Protein AF-X6LPJ8-F1 (afdb_monomer_lite)

Radius of gyration: 21.91 Å; chains: 1; bounding box: 55×50×60 Å

InterPro domains:
  IPR031248 E3 ubiquitin-protein ligase RNF213 [PTHR22605] (1-281)

Structure (mmCIF, N/CA/C/O backbone):
data_AF-X6LPJ8-F1
#
_entry.id   AF-X6LPJ8-F1
#
loop_
_atom_site.group_PDB
_atom_site.id
_atom_site.type_symbol
_atom_site.label_atom_id
_atom_site.label_alt_id
_atom_site.label_comp_id
_atom_site.label_asym_id
_atom_site.label_entity_id
_atom_site.label_seq_id
_atom_site.pdbx_PDB_ins_code
_atom_site.Cartn_x
_atom_site.Cartn_y
_atom_site.Cartn_z
_atom_site.occupancy
_atom_site.B_iso_or_equiv
_atom_site.auth_seq_id
_atom_site.auth_comp_id
_atom_site.auth_asym_id
_atom_site.auth_atom_id
_atom_site.pdbx_PDB_model_num
ATOM 1 N N . HIS A 1 1 ? 15.808 16.342 -26.958 1.00 47.03 1 HIS A N 1
ATOM 2 C CA . HIS A 1 1 ? 14.573 16.885 -27.572 1.00 47.03 1 HIS A CA 1
ATOM 3 C C . HIS A 1 1 ? 13.530 17.084 -26.481 1.00 47.03 1 HIS A C 1
ATOM 5 O O . HIS A 1 1 ? 13.409 16.184 -25.671 1.00 47.03 1 HIS A O 1
ATOM 11 N N . SER A 1 2 ? 12.824 18.225 -26.412 1.00 59.66 2 SER A N 1
ATOM 12 C CA . SER A 1 2 ? 11.716 18.426 -25.454 1.00 59.66 2 SER A CA 1
ATOM 13 C C . SER A 1 2 ? 10.424 17.872 -26.069 1.00 59.66 2 SER A C 1
ATOM 15 O O . SER A 1 2 ? 9.850 18.542 -26.934 1.00 59.66 2 SER A O 1
ATOM 17 N N . PRO A 1 3 ? 9.964 16.667 -25.678 1.00 67.19 3 PRO A N 1
ATOM 18 C CA . PRO A 1 3 ? 8.799 16.025 -26.295 1.00 67.19 3 PRO A CA 1
ATOM 19 C C . PRO A 1 3 ? 7.533 16.880 -26.123 1.00 67.19 3 PRO A C 1
ATOM 21 O O . PRO A 1 3 ? 6.662 16.926 -26.988 1.00 67.19 3 PRO A O 1
ATOM 24 N N . LEU A 1 4 ? 7.487 17.665 -25.043 1.00 69.75 4 LEU A N 1
ATOM 25 C CA . LEU A 1 4 ? 6.387 18.564 -24.700 1.00 69.75 4 LEU A CA 1
ATOM 26 C C . LEU A 1 4 ? 6.252 19.777 -25.636 1.00 69.75 4 LEU A C 1
ATOM 28 O O . LEU A 1 4 ? 5.195 20.404 -25.659 1.00 69.75 4 LEU A O 1
ATOM 32 N N . LYS A 1 5 ? 7.284 20.127 -26.418 1.00 72.69 5 LYS A N 1
ATOM 33 C CA . LYS A 1 5 ? 7.181 21.205 -27.418 1.00 72.69 5 LYS A CA 1
ATOM 34 C C . LYS A 1 5 ? 6.351 20.772 -28.631 1.00 72.69 5 LYS A C 1
ATOM 36 O O . LYS A 1 5 ? 5.642 21.592 -29.199 1.00 72.69 5 LYS A O 1
ATOM 41 N N . ILE A 1 6 ? 6.406 19.489 -28.988 1.00 76.06 6 ILE A N 1
ATOM 42 C CA . ILE A 1 6 ? 5.604 18.908 -30.077 1.00 76.06 6 ILE A CA 1
ATOM 43 C C . ILE A 1 6 ? 4.137 18.819 -29.645 1.00 76.06 6 ILE A C 1
ATOM 45 O O . ILE A 1 6 ? 3.244 19.177 -30.408 1.00 76.06 6 ILE A O 1
ATOM 49 N N . LEU A 1 7 ? 3.896 18.446 -28.383 1.00 77.69 7 LEU A N 1
ATOM 50 C CA . LEU A 1 7 ? 2.551 18.402 -27.806 1.00 77.69 7 LEU A CA 1
ATOM 51 C C . LEU A 1 7 ? 1.818 19.750 -27.932 1.00 77.69 7 LEU A C 1
ATOM 53 O O . LEU A 1 7 ? 0.623 19.771 -28.195 1.00 77.69 7 LEU A O 1
ATOM 57 N N . HIS A 1 8 ? 2.534 20.874 -27.818 1.00 77.62 8 HIS A N 1
ATOM 58 C CA . HIS A 1 8 ? 1.947 22.208 -27.969 1.00 77.62 8 HIS A CA 1
ATOM 59 C C . HIS A 1 8 ? 1.269 22.415 -29.333 1.00 77.62 8 HIS A C 1
ATOM 61 O O . HIS A 1 8 ? 0.165 22.950 -29.377 1.00 77.62 8 HIS A O 1
ATOM 67 N N . GLN A 1 9 ? 1.909 21.984 -30.426 1.00 79.06 9 GLN A N 1
ATOM 68 C CA . GLN A 1 9 ? 1.343 22.086 -31.778 1.00 79.06 9 GLN A CA 1
ATOM 69 C C . GLN A 1 9 ? 0.159 21.129 -31.967 1.00 79.06 9 GLN A C 1
ATOM 71 O O . GLN A 1 9 ? -0.831 21.489 -32.590 1.00 79.06 9 GLN A O 1
ATOM 76 N N . LEU A 1 10 ? 0.229 19.929 -31.385 1.00 82.19 10 LEU A N 1
ATOM 77 C CA . LEU A 1 10 ? -0.831 18.921 -31.506 1.00 82.19 10 LEU A CA 1
ATOM 78 C C . LEU A 1 10 ? -2.112 19.281 -30.735 1.00 82.19 10 LEU A C 1
ATOM 80 O O . LEU A 1 10 ? -3.191 18.850 -31.126 1.00 82.19 10 LEU A O 1
ATOM 84 N N . LEU A 1 11 ? -2.002 20.062 -29.656 1.00 84.44 11 LEU A N 1
ATOM 85 C CA . LEU A 1 11 ? -3.149 20.532 -28.866 1.00 84.44 11 LEU A CA 1
ATOM 86 C C . LEU A 1 11 ? -3.840 21.773 -29.461 1.00 84.44 11 LEU A C 1
ATOM 88 O O . LEU A 1 11 ? -4.883 22.180 -28.964 1.00 84.44 11 LEU A O 1
ATOM 92 N N . GLU A 1 12 ? -3.245 22.401 -30.476 1.00 83.19 12 GLU A N 1
ATOM 93 C CA . GLU A 1 12 ? -3.763 23.615 -31.125 1.00 83.19 12 GLU A CA 1
ATOM 94 C C . GLU A 1 12 ? -4.927 23.293 -32.082 1.00 83.19 12 GLU A C 1
ATOM 96 O O . GLU A 1 12 ? -5.913 24.022 -32.121 1.00 83.19 12 GLU A O 1
ATOM 101 N N . ASP A 1 13 ? -4.821 22.163 -32.788 1.00 84.38 13 ASP A N 1
ATOM 102 C CA . ASP A 1 13 ? -5.852 21.583 -33.658 1.00 84.38 13 ASP A CA 1
ATOM 103 C C . ASP A 1 13 ? -5.916 20.057 -33.424 1.00 84.38 13 ASP A C 1
ATOM 105 O O . ASP A 1 13 ? -5.280 19.272 -34.144 1.00 84.38 13 ASP A O 1
ATOM 109 N N . PRO A 1 14 ? -6.589 19.603 -32.347 1.00 83.94 14 PRO A N 1
ATOM 110 C CA . PRO A 1 14 ? -6.565 18.203 -31.948 1.00 83.94 14 PRO A CA 1
ATOM 111 C C . PRO A 1 14 ? -7.369 17.336 -32.923 1.00 83.94 14 PRO A C 1
ATOM 113 O O . PRO A 1 14 ? -8.597 17.345 -32.943 1.00 83.94 14 PRO A O 1
ATOM 116 N N . LYS A 1 15 ? -6.662 16.503 -33.691 1.00 88.88 15 LYS A N 1
ATOM 117 C CA . LYS A 1 15 ? -7.268 15.524 -34.618 1.00 88.88 15 LYS A CA 1
ATOM 118 C C . LYS A 1 15 ? -7.804 14.265 -33.932 1.00 88.88 15 LYS A C 1
ATOM 120 O O . LYS A 1 15 ? -8.507 13.475 -34.555 1.00 88.88 15 LYS A O 1
ATOM 125 N N . ILE A 1 16 ? -7.430 14.054 -32.674 1.00 89.12 16 ILE A N 1
ATOM 126 C CA . ILE A 1 16 ? -7.850 12.932 -31.835 1.00 89.12 16 ILE A CA 1
ATOM 127 C C . ILE A 1 16 ? -8.186 13.449 -30.439 1.00 89.12 16 ILE A C 1
ATOM 129 O O . ILE A 1 16 ? -7.633 14.455 -29.991 1.00 89.12 16 ILE A O 1
ATOM 133 N N . SER A 1 17 ? -9.058 12.739 -29.726 1.00 89.06 17 SER A N 1
ATOM 134 C CA . SER A 1 17 ? -9.280 13.005 -28.306 1.00 89.06 17 SER A CA 1
ATOM 135 C C . SER A 1 17 ? -7.998 12.738 -27.516 1.00 89.06 17 SER A C 1
ATOM 137 O O . SER A 1 17 ? -7.360 11.699 -27.685 1.00 89.06 17 SER A O 1
ATOM 139 N N . PHE A 1 18 ? -7.630 13.672 -26.641 1.00 86.69 18 PHE A N 1
ATOM 140 C CA . PHE A 1 18 ? -6.417 13.599 -25.833 1.00 86.69 18 PHE A CA 1
ATOM 141 C C . PHE A 1 18 ? -6.758 13.666 -24.344 1.00 86.69 18 PHE A C 1
ATOM 143 O O . PHE A 1 18 ? -7.476 14.563 -23.904 1.00 86.69 18 PHE A O 1
ATOM 150 N N . VAL A 1 19 ? -6.200 12.736 -23.566 1.00 89.50 19 VAL A N 1
ATOM 151 C CA . VAL A 1 19 ? -6.238 12.753 -22.100 1.00 89.50 19 VAL A CA 1
ATOM 152 C C . VAL A 1 19 ? -4.813 12.581 -21.593 1.00 89.50 19 VAL A C 1
ATOM 154 O O . VAL A 1 19 ? -4.175 11.564 -21.852 1.00 89.50 19 VAL A O 1
ATOM 157 N N . GLY A 1 20 ? -4.314 13.584 -20.872 1.00 86.69 20 GLY A N 1
ATOM 158 C CA . GLY A 1 20 ? -3.020 13.531 -20.197 1.00 86.69 20 GLY A CA 1
ATOM 159 C C . GLY A 1 20 ? -3.205 13.265 -18.708 1.00 86.69 20 GLY A C 1
ATOM 160 O O . GLY A 1 20 ? -3.939 13.992 -18.044 1.00 86.69 20 GLY A O 1
ATOM 161 N N . ILE A 1 21 ? -2.525 12.248 -18.177 1.00 88.94 21 ILE A N 1
ATOM 162 C CA . ILE A 1 21 ? -2.495 11.950 -16.740 1.00 88.94 21 ILE A CA 1
ATOM 163 C C . ILE A 1 21 ? -1.086 12.249 -16.236 1.00 88.94 21 ILE A C 1
ATOM 165 O O . ILE A 1 21 ? -0.106 11.780 -16.811 1.00 88.94 21 ILE A O 1
ATOM 169 N N . SER A 1 22 ? -0.979 13.039 -15.170 1.00 85.44 22 SER A N 1
ATOM 170 C CA . SER A 1 22 ? 0.299 13.397 -14.561 1.00 85.44 22 SER A CA 1
ATOM 171 C C . SER A 1 22 ? 0.144 13.554 -13.055 1.00 85.44 22 SER A C 1
ATOM 173 O O . SER A 1 22 ? -0.854 14.094 -12.584 1.00 85.44 22 SER A O 1
ATOM 175 N N . ASN A 1 23 ? 1.162 13.125 -12.309 1.00 82.88 23 ASN A N 1
ATOM 176 C CA . ASN A 1 23 ? 1.272 13.391 -10.872 1.00 82.88 23 ASN A CA 1
ATOM 177 C C . ASN A 1 23 ? 1.827 14.794 -10.579 1.00 82.88 23 ASN A C 1
ATOM 179 O O . ASN A 1 23 ? 1.784 15.247 -9.439 1.00 82.88 23 ASN A O 1
ATOM 183 N N . TRP A 1 24 ? 2.358 15.474 -11.598 1.00 80.38 24 TRP A N 1
ATOM 184 C CA . TRP A 1 24 ? 2.951 16.804 -11.491 1.00 80.38 24 TRP A CA 1
ATOM 185 C C . TRP A 1 24 ? 2.234 17.796 -12.407 1.00 80.38 24 TRP A C 1
ATOM 187 O O . TRP A 1 24 ? 1.829 17.419 -13.514 1.00 80.38 24 TRP A O 1
ATOM 197 N N . PRO A 1 25 ? 2.091 19.064 -11.989 1.00 74.12 25 PRO A N 1
ATOM 198 C CA . PRO A 1 25 ? 1.522 20.086 -12.850 1.00 74.12 25 PRO A CA 1
ATOM 199 C C . PRO A 1 25 ? 2.380 20.260 -14.108 1.00 74.12 25 PRO A C 1
ATOM 201 O O . PRO A 1 25 ? 3.610 20.201 -14.063 1.00 74.12 25 PRO A O 1
ATOM 204 N N . LEU A 1 26 ? 1.712 20.475 -15.238 1.00 76.31 26 LEU A N 1
ATOM 205 C CA . LEU A 1 26 ? 2.359 20.857 -16.491 1.00 76.31 26 LEU A CA 1
ATOM 206 C C . LEU A 1 26 ? 2.669 22.359 -16.476 1.00 76.31 26 LEU A C 1
ATOM 208 O O . LEU A 1 26 ? 2.133 23.114 -15.667 1.00 76.31 26 LEU A O 1
ATOM 212 N N . ASP A 1 27 ? 3.527 22.823 -17.380 1.00 77.56 27 ASP A N 1
ATOM 213 C CA . ASP A 1 27 ? 3.766 24.257 -17.527 1.00 77.56 27 ASP A CA 1
ATOM 214 C C . ASP A 1 27 ? 2.545 24.982 -18.113 1.00 77.56 27 ASP A C 1
ATOM 216 O O . ASP A 1 27 ? 1.790 24.439 -18.928 1.00 77.56 27 ASP A O 1
ATOM 220 N N . ALA A 1 28 ? 2.376 26.248 -17.718 1.00 71.69 28 ALA A N 1
ATOM 221 C CA . ALA A 1 28 ? 1.191 27.056 -18.014 1.00 71.69 28 ALA A CA 1
ATOM 222 C C . ALA A 1 28 ? 0.848 27.133 -19.512 1.00 71.69 28 ALA A C 1
ATOM 224 O O . ALA A 1 28 ? -0.325 27.137 -19.878 1.00 71.69 28 ALA A O 1
ATOM 225 N N . ALA A 1 29 ? 1.860 27.110 -20.386 1.00 71.19 29 ALA A N 1
ATOM 226 C CA . ALA A 1 29 ? 1.666 27.161 -21.832 1.00 71.19 29 ALA A CA 1
ATOM 227 C C . ALA A 1 29 ? 0.901 25.945 -22.393 1.00 71.19 29 ALA A C 1
ATOM 229 O O . ALA A 1 29 ? 0.144 26.107 -23.348 1.00 71.19 29 ALA A O 1
ATOM 230 N N . LYS A 1 30 ? 1.047 24.744 -21.806 1.00 73.44 30 LYS A N 1
ATOM 231 C CA . LYS A 1 30 ? 0.215 23.581 -22.183 1.00 73.44 30 LYS A CA 1
ATOM 232 C C . LYS A 1 30 ? -1.119 23.566 -21.445 1.00 73.44 30 LYS A C 1
ATOM 234 O O . LYS A 1 30 ? -2.113 23.146 -22.027 1.00 73.44 30 LYS A O 1
ATOM 239 N N . MET A 1 31 ? -1.158 24.047 -20.201 1.00 73.31 31 MET A N 1
ATOM 240 C CA . MET A 1 31 ? -2.382 24.048 -19.390 1.00 73.31 31 MET A CA 1
ATOM 241 C C . MET A 1 31 ? -3.495 24.923 -19.983 1.00 73.31 31 MET A C 1
ATOM 243 O O . MET A 1 31 ? -4.654 24.549 -19.887 1.00 73.31 31 MET A O 1
ATOM 247 N N . ASN A 1 32 ? -3.163 26.015 -20.682 1.00 80.31 32 ASN A N 1
ATOM 248 C CA . ASN A 1 32 ? -4.153 26.889 -21.333 1.00 80.31 32 ASN A CA 1
ATOM 249 C C . ASN A 1 32 ? -4.932 26.231 -22.491 1.00 80.31 32 ASN A C 1
ATOM 251 O O . ASN A 1 32 ? -5.863 26.834 -23.017 1.00 80.31 32 ASN A O 1
ATOM 255 N N . ARG A 1 33 ? -4.535 25.030 -22.929 1.00 81.31 33 ARG A N 1
ATOM 256 C CA . ARG A 1 33 ? -5.099 24.326 -24.097 1.00 81.31 33 ARG A CA 1
ATOM 257 C C . ARG A 1 33 ? -5.815 23.032 -23.736 1.00 81.31 33 ARG A C 1
ATOM 259 O O . ARG A 1 33 ? -6.316 22.336 -24.611 1.00 81.31 33 ARG A O 1
ATOM 266 N N . VAL A 1 34 ? -5.836 22.693 -22.453 1.00 84.62 34 VAL A N 1
ATOM 267 C CA . VAL A 1 34 ? -6.488 21.495 -21.934 1.00 84.62 34 VAL A CA 1
ATOM 268 C C . VAL A 1 34 ? -7.421 21.894 -20.805 1.00 84.62 34 VAL A C 1
ATOM 270 O O . VAL A 1 34 ? -7.156 22.839 -20.066 1.00 84.62 34 VAL A O 1
ATOM 273 N N . ILE A 1 35 ? -8.510 21.150 -20.634 1.00 87.31 35 ILE A N 1
ATOM 274 C CA . ILE A 1 35 ? -9.295 21.251 -19.406 1.00 87.31 35 ILE A CA 1
ATOM 275 C C . ILE A 1 35 ? -8.497 20.539 -18.321 1.00 87.31 35 ILE A C 1
ATOM 277 O O . ILE A 1 35 ? -8.286 19.328 -18.378 1.00 87.31 35 ILE A O 1
ATOM 281 N N . MET A 1 36 ? -8.025 21.307 -17.346 1.00 86.75 36 MET A N 1
ATOM 282 C CA . MET A 1 36 ? -7.273 20.767 -16.228 1.00 86.75 36 MET A CA 1
ATOM 283 C C . MET A 1 36 ? -8.229 20.400 -15.091 1.00 86.75 36 MET A C 1
ATOM 285 O O . MET A 1 36 ? -8.950 21.246 -14.568 1.00 86.75 36 MET A O 1
ATOM 289 N N . HIS A 1 37 ? -8.193 19.134 -14.686 1.00 88.38 37 HIS A N 1
ATOM 290 C CA . HIS A 1 37 ? -8.832 18.662 -13.465 1.00 88.38 37 HIS A CA 1
ATOM 291 C C . HIS A 1 37 ? -7.747 18.272 -12.459 1.00 88.38 37 HIS A C 1
ATOM 293 O O . HIS A 1 37 ? -6.934 17.391 -12.739 1.00 88.38 37 HIS A O 1
ATOM 299 N N . GLN A 1 38 ? -7.712 18.943 -11.307 1.00 86.94 38 GLN A N 1
ATOM 300 C CA . GLN A 1 38 ? -6.790 18.610 -10.220 1.00 86.94 38 GLN A CA 1
ATOM 301 C C . GLN A 1 38 ? -7.499 17.762 -9.178 1.00 86.94 38 GLN A C 1
ATOM 303 O O . GLN A 1 38 ? -8.602 18.094 -8.750 1.00 86.94 38 GLN A O 1
ATOM 308 N N . ILE A 1 39 ? -6.825 16.700 -8.746 1.00 86.69 39 ILE A N 1
ATOM 309 C CA . ILE A 1 39 ? -7.287 15.837 -7.663 1.00 86.69 39 ILE A CA 1
ATOM 310 C C . ILE A 1 39 ? -6.411 16.151 -6.443 1.00 86.69 39 ILE A C 1
ATOM 312 O O . ILE A 1 39 ? -5.248 15.736 -6.422 1.00 86.69 39 ILE A O 1
ATOM 316 N N . PRO A 1 40 ? -6.908 16.929 -5.464 1.00 87.12 40 PRO A N 1
ATOM 317 C CA . PRO A 1 40 ? -6.155 17.220 -4.251 1.00 87.12 40 PRO A CA 1
ATOM 318 C C . PRO A 1 40 ? -6.030 15.970 -3.360 1.00 87.12 40 PRO A C 1
ATOM 320 O O . PRO A 1 40 ? -6.747 14.984 -3.557 1.00 87.12 40 PRO A O 1
ATOM 323 N N . PRO A 1 41 ? -5.133 15.992 -2.356 1.00 87.12 41 PRO A N 1
ATOM 324 C CA . PRO A 1 41 ? -5.127 14.982 -1.306 1.00 87.12 41 PRO A CA 1
ATOM 325 C C . PRO A 1 41 ? -6.496 14.904 -0.621 1.00 87.12 41 PRO A C 1
ATOM 327 O O . PRO A 1 41 ? -7.084 15.937 -0.302 1.00 87.12 41 PRO A O 1
ATOM 330 N N . MET A 1 42 ? -6.981 13.683 -0.386 1.00 92.56 42 MET A N 1
ATOM 331 C CA . MET A 1 42 ? -8.269 13.466 0.272 1.00 92.56 42 MET A CA 1
ATOM 332 C C . MET A 1 42 ? -8.248 14.001 1.704 1.00 92.56 42 MET A C 1
ATOM 334 O O . MET A 1 42 ? -7.324 13.727 2.473 1.00 92.56 42 MET A O 1
ATOM 338 N N . THR A 1 43 ? -9.307 14.708 2.072 1.00 94.81 43 THR A N 1
ATOM 339 C CA . THR A 1 43 ? -9.604 15.063 3.460 1.00 94.81 43 THR A CA 1
ATOM 340 C C . THR A 1 43 ? -9.974 13.822 4.277 1.00 94.81 43 THR A C 1
ATOM 342 O O . THR A 1 43 ? -10.332 12.774 3.734 1.00 94.81 43 THR A O 1
ATOM 345 N N . THR A 1 44 ? -9.942 13.934 5.608 1.00 95.62 44 THR A N 1
ATOM 346 C CA . THR A 1 44 ? -10.365 12.855 6.517 1.00 95.62 44 THR A CA 1
ATOM 347 C C . THR A 1 44 ? -11.800 12.396 6.222 1.00 95.62 44 THR A C 1
ATOM 349 O O . THR A 1 44 ? -12.076 11.201 6.240 1.00 95.62 44 THR A O 1
ATOM 352 N N . GLU A 1 45 ? -12.702 13.325 5.885 1.00 96.69 45 GLU A N 1
ATOM 353 C CA . GLU A 1 45 ? -14.092 13.021 5.520 1.00 96.69 45 GLU A CA 1
ATOM 354 C C . GLU A 1 45 ? -14.184 12.226 4.208 1.00 96.69 45 GLU A C 1
ATOM 356 O O . GLU A 1 45 ? -14.892 11.219 4.136 1.00 96.69 45 GLU A O 1
ATOM 361 N N . GLU A 1 46 ? -13.433 12.623 3.178 1.00 96.69 46 GLU A N 1
ATOM 362 C CA . GLU A 1 46 ? -13.390 11.913 1.894 1.00 96.69 46 GLU A CA 1
ATOM 363 C C . GLU A 1 46 ? -12.764 10.520 2.025 1.00 96.69 46 GLU A C 1
ATOM 365 O O . GLU A 1 46 ? -13.252 9.569 1.406 1.00 96.69 46 GLU A O 1
ATOM 370 N N . LEU A 1 47 ? -11.733 10.373 2.866 1.00 97.44 47 LEU A N 1
ATOM 371 C CA . LEU A 1 47 ? -11.142 9.078 3.214 1.00 97.44 47 LEU A CA 1
ATOM 372 C C . LEU A 1 47 ? -12.184 8.163 3.858 1.00 97.44 47 LEU A C 1
ATOM 374 O O . LEU A 1 47 ? -12.375 7.032 3.406 1.00 97.44 47 LEU A O 1
ATOM 378 N N . THR A 1 48 ? -12.899 8.665 4.867 1.00 97.62 48 THR A N 1
ATOM 379 C CA . THR A 1 48 ? -13.979 7.930 5.531 1.00 97.62 48 THR A CA 1
ATOM 380 C C . THR A 1 48 ? -15.062 7.529 4.535 1.00 97.62 48 THR A C 1
ATOM 382 O O . THR A 1 48 ? -15.409 6.352 4.451 1.00 97.62 48 THR A O 1
ATOM 385 N N . LYS A 1 49 ? -15.559 8.466 3.722 1.00 97.62 49 LYS A N 1
ATOM 386 C CA . LYS A 1 49 ? -16.595 8.195 2.716 1.00 97.62 49 LYS A CA 1
ATOM 387 C C . LYS A 1 49 ? -16.150 7.136 1.708 1.00 97.62 49 LYS A C 1
ATOM 389 O O . LYS A 1 49 ? -16.923 6.238 1.381 1.00 97.62 49 LYS A O 1
ATOM 394 N N . THR A 1 50 ? -14.904 7.215 1.246 1.00 96.75 50 THR A N 1
ATOM 395 C CA . THR A 1 50 ? -14.325 6.241 0.313 1.00 96.75 50 THR A CA 1
ATOM 396 C C . THR A 1 50 ? -14.268 4.852 0.936 1.00 96.75 50 THR A C 1
ATOM 398 O O . THR A 1 50 ? -14.730 3.887 0.330 1.00 96.75 50 THR A O 1
ATOM 401 N N . ALA A 1 51 ? -13.767 4.734 2.166 1.00 96.19 51 ALA A N 1
ATOM 402 C CA . ALA A 1 51 ? -13.652 3.443 2.831 1.00 96.19 51 ALA A CA 1
ATOM 403 C C . ALA A 1 51 ? -15.017 2.836 3.196 1.00 96.19 51 ALA A C 1
ATOM 405 O O . ALA A 1 51 ? -15.210 1.629 3.043 1.00 96.19 51 ALA A O 1
ATOM 406 N N . LEU A 1 52 ? -15.995 3.660 3.588 1.00 95.62 52 LEU A N 1
ATOM 407 C CA . LEU A 1 52 ? -17.375 3.217 3.798 1.00 95.62 52 LEU A CA 1
ATOM 408 C C . LEU A 1 52 ? -18.011 2.714 2.498 1.00 95.62 52 LEU A C 1
ATOM 410 O O . LEU A 1 52 ? -18.643 1.663 2.506 1.00 95.62 52 LEU A O 1
ATOM 414 N N . LYS A 1 53 ? -17.777 3.384 1.363 1.00 95.31 53 LYS A N 1
ATOM 415 C CA . LYS A 1 53 ? -18.237 2.892 0.055 1.00 95.31 53 LYS A CA 1
ATOM 416 C C . LYS A 1 53 ? -17.575 1.575 -0.345 1.00 95.31 53 LYS A C 1
ATOM 418 O O . LYS A 1 53 ? -18.246 0.700 -0.884 1.00 95.31 53 LYS A O 1
ATOM 423 N N . MET A 1 54 ? -16.288 1.392 -0.040 1.00 92.75 54 MET A N 1
ATOM 424 C CA . MET A 1 54 ? -15.612 0.103 -0.234 1.00 92.75 54 MET A CA 1
ATOM 425 C C . MET A 1 54 ? -16.233 -1.005 0.627 1.00 92.75 54 MET A C 1
ATOM 427 O O . MET A 1 54 ? -16.355 -2.135 0.158 1.00 92.75 54 MET A O 1
ATOM 431 N N . MET A 1 55 ? -16.628 -0.689 1.865 1.00 91.50 55 MET A N 1
ATOM 432 C CA . MET A 1 55 ? -17.327 -1.613 2.760 1.00 91.50 55 MET A CA 1
ATOM 433 C C . MET A 1 55 ? -18.726 -1.965 2.241 1.00 91.50 55 MET A C 1
ATOM 435 O O . MET A 1 55 ? -19.063 -3.143 2.205 1.00 91.50 55 MET A O 1
ATOM 439 N N . GLU A 1 56 ? -19.519 -0.979 1.817 1.00 91.06 56 GLU A N 1
ATOM 440 C CA . GLU A 1 56 ? -20.852 -1.193 1.232 1.00 91.06 56 GLU A CA 1
ATOM 441 C C . GLU A 1 56 ? -20.769 -2.098 -0.003 1.00 91.06 56 GLU A C 1
ATOM 443 O O . GLU A 1 56 ? -21.445 -3.122 -0.066 1.00 91.06 56 GLU A O 1
ATOM 448 N N . HIS A 1 57 ? -19.855 -1.794 -0.929 1.00 88.75 57 HIS A N 1
ATOM 449 C CA . HIS A 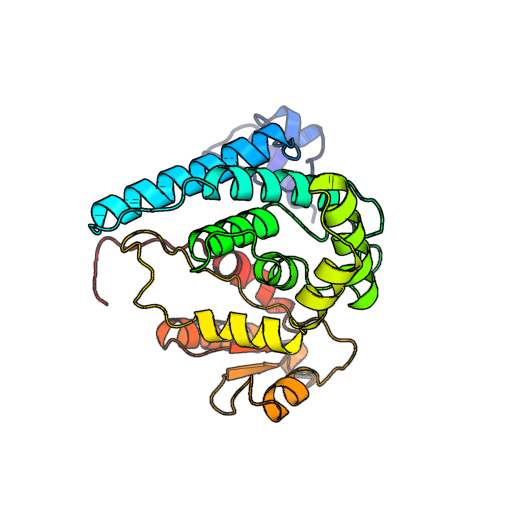1 57 ? -19.618 -2.621 -2.111 1.00 88.75 57 HIS A CA 1
ATOM 450 C C . HIS A 1 57 ? -19.201 -4.055 -1.743 1.00 88.75 57 HIS A C 1
ATOM 452 O O . HIS A 1 57 ? -19.653 -5.029 -2.343 1.00 88.75 57 HIS A O 1
ATOM 458 N N . TYR A 1 58 ? -18.352 -4.217 -0.726 1.00 86.44 58 TYR A N 1
ATOM 459 C CA . TYR A 1 58 ? -17.963 -5.537 -0.232 1.00 86.44 58 TYR A CA 1
ATOM 460 C C . TYR A 1 58 ? -19.157 -6.307 0.361 1.00 86.44 58 TYR A C 1
ATOM 462 O O . TYR A 1 58 ? -19.329 -7.489 0.072 1.00 86.44 58 TYR A O 1
ATOM 470 N N . GLN A 1 59 ? -20.015 -5.641 1.140 1.00 86.25 59 GLN A N 1
ATOM 471 C CA . GLN A 1 59 ? -21.234 -6.230 1.704 1.00 86.25 59 GLN A CA 1
ATOM 472 C C . GLN A 1 59 ? -22.236 -6.651 0.623 1.00 86.25 59 GLN A C 1
ATOM 474 O O . GLN A 1 59 ? -22.826 -7.723 0.730 1.00 86.25 59 GLN A O 1
ATOM 479 N N . GLU A 1 60 ? -22.434 -5.830 -0.410 1.00 85.88 60 GLU A N 1
ATOM 480 C CA . GLU A 1 60 ? -23.297 -6.159 -1.551 1.00 85.88 60 GLU A CA 1
ATOM 481 C C . GLU A 1 60 ? -22.808 -7.418 -2.268 1.00 85.88 60 GLU A C 1
ATOM 483 O O . GLU A 1 60 ? -23.590 -8.337 -2.506 1.00 85.88 60 GLU A O 1
ATOM 488 N N . ASN A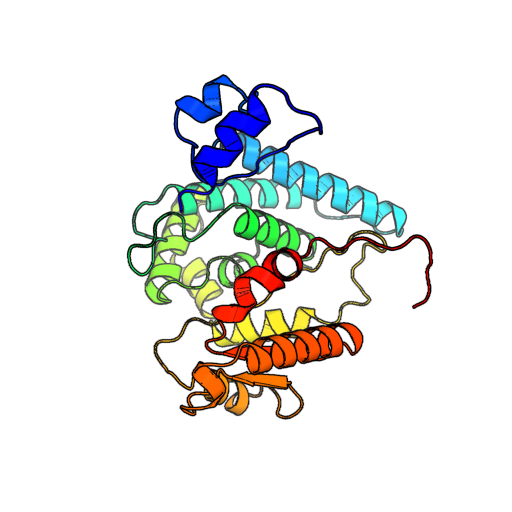 1 61 ? -21.503 -7.510 -2.529 1.00 81.56 61 ASN A N 1
ATOM 489 C CA . ASN A 1 61 ? -20.928 -8.687 -3.172 1.00 81.56 61 ASN A CA 1
ATOM 490 C C . ASN A 1 61 ? -21.014 -9.947 -2.291 1.00 81.56 61 ASN A C 1
ATOM 492 O O . ASN A 1 61 ? -21.290 -11.024 -2.812 1.00 81.56 61 ASN A O 1
ATOM 496 N N . LEU A 1 62 ? -20.850 -9.834 -0.966 1.00 81.12 62 LEU A N 1
ATOM 497 C CA . LEU A 1 62 ? -21.055 -10.970 -0.055 1.00 81.12 62 LEU A CA 1
ATOM 498 C C . LEU A 1 62 ? -22.494 -11.496 -0.115 1.00 81.12 62 LEU A C 1
ATOM 500 O O . LEU A 1 62 ? -22.697 -12.709 -0.185 1.00 81.12 62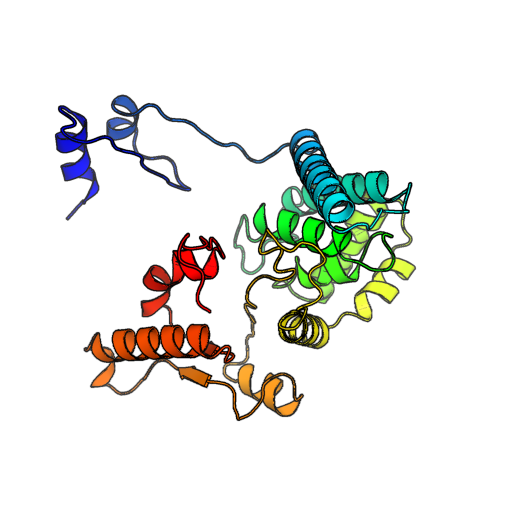 LEU A O 1
ATOM 504 N N . LYS A 1 63 ? -23.482 -10.592 -0.157 1.00 83.00 63 LYS A N 1
ATOM 505 C CA . LYS A 1 63 ? -24.902 -10.960 -0.260 1.00 83.00 63 LYS A CA 1
ATOM 506 C C . LYS A 1 63 ? -25.203 -11.736 -1.540 1.00 83.00 63 LYS A C 1
ATOM 508 O O . LYS A 1 63 ? -25.967 -12.696 -1.492 1.00 83.00 63 LYS A O 1
ATOM 513 N N . LEU A 1 64 ? -24.581 -11.369 -2.666 1.00 80.12 64 LEU A N 1
ATOM 514 C CA . LEU A 1 64 ? -24.704 -12.118 -3.926 1.00 80.12 64 LEU A CA 1
ATOM 515 C C . LEU A 1 64 ? -24.189 -13.560 -3.802 1.00 80.12 64 LEU A C 1
ATOM 517 O O . LEU A 1 64 ? -24.697 -14.454 -4.475 1.00 80.12 64 LEU A O 1
ATOM 521 N N . CYS A 1 65 ? -23.218 -13.796 -2.922 1.00 73.62 65 CYS A N 1
ATOM 522 C CA . CYS A 1 65 ? -22.668 -15.117 -2.625 1.00 73.62 65 CYS A CA 1
ATOM 523 C C . CYS A 1 65 ? -23.397 -15.846 -1.479 1.00 73.62 65 CYS A C 1
ATOM 525 O O . CYS A 1 65 ? -22.945 -16.905 -1.051 1.00 73.62 65 CYS A O 1
ATOM 527 N N . GLY A 1 66 ? -24.521 -15.310 -0.985 1.00 76.56 66 GLY A N 1
ATOM 528 C CA . GLY A 1 66 ? -25.290 -15.902 0.114 1.00 76.56 66 GLY A CA 1
ATOM 529 C C . GLY A 1 66 ? -24.638 -15.748 1.491 1.00 76.56 66 GLY A C 1
ATOM 530 O O . GLY A 1 66 ? -25.030 -16.433 2.434 1.00 76.56 66 GLY A O 1
ATOM 531 N N . GLU A 1 67 ? -23.650 -14.862 1.621 1.00 77.56 67 GLU A N 1
ATOM 532 C CA . GLU A 1 67 ? -23.008 -14.531 2.888 1.00 77.56 67 GLU A CA 1
ATOM 533 C C . GLU A 1 67 ? -23.476 -13.167 3.411 1.00 77.56 67 GLU A C 1
ATOM 535 O O . GLU A 1 67 ? -23.776 -12.246 2.654 1.00 77.56 67 GLU A O 1
ATOM 540 N N . GLU A 1 68 ? -23.484 -13.003 4.733 1.00 75.62 68 GLU A N 1
ATOM 541 C CA . GLU A 1 68 ? -23.788 -11.725 5.373 1.00 75.62 68 GLU A CA 1
ATOM 542 C C . GLU A 1 68 ? -22.649 -11.288 6.282 1.00 75.62 68 GLU A C 1
ATOM 544 O O . GLU A 1 68 ? -22.087 -12.070 7.055 1.00 75.62 68 GLU A O 1
ATOM 549 N N . LEU A 1 69 ? -22.344 -9.996 6.225 1.00 74.31 69 LEU A N 1
ATOM 550 C CA . LEU A 1 69 ? -21.404 -9.383 7.139 1.00 74.31 69 LEU A CA 1
ATOM 551 C C . LEU A 1 69 ? -22.078 -9.164 8.502 1.00 74.31 69 LEU A C 1
ATOM 553 O O . LEU A 1 69 ? -22.922 -8.284 8.654 1.00 74.31 69 LEU A O 1
ATOM 557 N N . LYS A 1 70 ? -21.674 -9.942 9.507 1.00 67.50 70 LYS A N 1
ATOM 558 C CA . LYS A 1 70 ? -22.235 -9.899 10.868 1.00 67.50 70 LYS A CA 1
ATOM 559 C C . LYS A 1 70 ? -21.327 -9.152 11.843 1.00 67.50 70 LYS A C 1
ATOM 561 O O . LYS A 1 70 ? -20.874 -9.727 12.829 1.00 67.50 70 LYS A O 1
ATOM 566 N N . ASN A 1 71 ? -21.004 -7.892 11.558 1.00 75.31 71 ASN A N 1
ATOM 567 C CA . ASN A 1 71 ? -20.257 -7.078 12.516 1.00 75.31 71 ASN A CA 1
ATOM 568 C C . ASN A 1 71 ? -20.734 -5.620 12.527 1.00 75.31 71 ASN A C 1
ATOM 570 O O . ASN A 1 71 ? -20.465 -4.860 11.598 1.00 75.31 71 ASN A O 1
ATOM 574 N N . GLU A 1 72 ? -21.417 -5.244 13.610 1.00 76.75 72 GLU A N 1
ATOM 575 C CA . GLU A 1 72 ? -21.943 -3.892 13.840 1.00 76.75 72 GLU A CA 1
ATOM 576 C C . GLU A 1 72 ? -20.830 -2.851 14.051 1.00 76.75 72 GLU A C 1
ATOM 578 O O . GLU A 1 72 ? -20.990 -1.682 13.702 1.00 76.75 72 GLU A O 1
ATOM 583 N N . TRP A 1 73 ? -19.670 -3.275 14.558 1.00 84.56 73 TRP A N 1
ATOM 584 C CA . TRP A 1 73 ? -18.524 -2.411 14.844 1.00 84.56 73 TRP A CA 1
ATOM 585 C C . TRP A 1 73 ? -17.630 -2.154 13.631 1.00 84.56 73 TRP A C 1
ATOM 587 O O . TRP A 1 73 ? -16.869 -1.188 13.649 1.00 84.56 73 TRP A O 1
ATOM 597 N N . LEU A 1 74 ? -17.736 -2.942 12.552 1.00 88.56 74 LEU A N 1
ATOM 598 C CA . LEU A 1 74 ? -16.855 -2.801 11.385 1.00 88.56 74 LEU A CA 1
ATOM 599 C C . LEU A 1 74 ? -16.903 -1.388 10.797 1.00 88.56 74 LEU A C 1
ATOM 601 O O . LEU A 1 74 ? -15.869 -0.859 10.405 1.00 88.56 74 LEU A O 1
ATOM 605 N N . LYS A 1 75 ? -18.081 -0.755 10.782 1.00 92.25 75 LYS A N 1
ATOM 606 C CA . LYS A 1 75 ? -18.224 0.632 10.328 1.00 92.25 75 LYS A CA 1
ATOM 607 C C . LYS A 1 75 ? -17.322 1.581 11.127 1.00 92.25 75 LYS A C 1
ATOM 609 O O . LYS A 1 75 ? -16.576 2.353 10.531 1.00 92.25 75 LYS A O 1
ATOM 614 N N . SER A 1 76 ? -17.357 1.476 12.457 1.00 92.88 76 SER A N 1
ATOM 615 C CA . SER A 1 76 ? -16.500 2.257 13.360 1.00 92.88 76 SER A CA 1
ATOM 616 C C . SER A 1 76 ? -15.019 1.970 13.102 1.00 92.88 76 SER A C 1
ATOM 618 O O . SER A 1 76 ? -14.207 2.889 13.036 1.00 92.88 76 SER A O 1
ATOM 620 N N . GLU A 1 77 ? -14.657 0.709 12.852 1.00 92.81 77 GLU A N 1
ATOM 621 C CA . GLU A 1 77 ? -13.266 0.356 12.549 1.00 92.81 77 GLU A CA 1
ATOM 622 C C . GLU A 1 77 ? -12.774 0.919 11.217 1.00 92.81 77 GLU A C 1
ATOM 624 O O . GLU A 1 77 ? -11.642 1.392 11.118 1.00 92.81 77 GLU A O 1
ATOM 629 N N . ILE A 1 78 ? -13.627 0.941 10.196 1.00 94.75 78 ILE A N 1
ATOM 630 C CA . ILE A 1 78 ? -13.322 1.584 8.917 1.00 94.75 78 ILE A CA 1
ATOM 631 C C . ILE A 1 78 ? -13.129 3.099 9.092 1.00 94.75 78 ILE A C 1
ATOM 633 O O . ILE A 1 78 ? -12.192 3.676 8.532 1.00 94.75 78 ILE A O 1
ATOM 637 N N . GLU A 1 79 ? -13.964 3.745 9.906 1.00 95.75 79 GLU A N 1
ATOM 638 C CA . GLU A 1 79 ? -13.803 5.159 10.256 1.00 95.75 79 GLU A CA 1
ATOM 639 C C . GLU A 1 79 ? -12.494 5.412 11.024 1.00 95.75 79 GLU A C 1
ATOM 641 O O . GLU A 1 79 ? -11.784 6.379 10.736 1.00 95.75 79 GLU A O 1
ATOM 646 N N . ASN A 1 80 ? -12.129 4.527 11.954 1.00 96.12 80 ASN A N 1
ATOM 647 C CA . ASN A 1 80 ? -10.870 4.594 12.697 1.00 96.12 80 ASN A CA 1
ATOM 648 C C . ASN A 1 80 ? -9.655 4.464 11.772 1.00 96.12 80 ASN A C 1
ATOM 650 O O . ASN A 1 80 ? -8.700 5.228 11.913 1.00 96.12 80 ASN A O 1
ATOM 654 N N . ILE A 1 81 ? -9.699 3.563 10.785 1.00 97.12 81 ILE A N 1
ATOM 655 C CA . ILE A 1 81 ? -8.637 3.421 9.778 1.00 97.12 81 ILE A CA 1
ATOM 656 C C . ILE A 1 81 ? -8.419 4.733 9.017 1.00 97.12 81 ILE A C 1
ATOM 658 O O . ILE A 1 81 ? -7.271 5.146 8.849 1.00 97.12 81 ILE A O 1
ATOM 662 N N . ALA A 1 82 ? -9.492 5.411 8.597 1.00 97.69 82 ALA A N 1
ATOM 663 C CA . ALA A 1 82 ? -9.391 6.699 7.909 1.00 97.69 82 ALA A CA 1
ATOM 664 C C . ALA A 1 82 ? -8.717 7.772 8.777 1.00 97.69 82 ALA A C 1
ATOM 666 O O . ALA A 1 82 ? -7.824 8.472 8.299 1.00 97.69 82 ALA A O 1
ATOM 667 N N . LYS A 1 83 ? -9.078 7.856 10.064 1.00 97.50 83 LYS A N 1
ATOM 668 C CA . LYS A 1 83 ? -8.470 8.806 11.012 1.00 97.50 83 LYS A CA 1
ATOM 669 C C . LYS A 1 83 ? -6.988 8.515 11.256 1.00 97.50 83 LYS A C 1
ATOM 671 O O . LYS A 1 83 ? -6.176 9.436 11.245 1.00 97.50 83 LYS A O 1
ATOM 676 N N . VAL A 1 84 ? -6.625 7.246 11.460 1.00 97.56 84 VAL A N 1
ATOM 677 C CA . VAL A 1 84 ? -5.226 6.845 11.687 1.00 97.56 84 VAL A CA 1
ATOM 678 C C . VAL A 1 84 ? -4.384 7.108 10.439 1.00 97.56 84 VAL A C 1
ATOM 680 O O . VAL A 1 84 ? -3.305 7.682 10.549 1.00 97.56 84 VAL A O 1
ATOM 683 N N . TYR A 1 85 ? -4.879 6.753 9.249 1.00 97.25 85 TYR A N 1
ATOM 684 C CA . TYR A 1 85 ? -4.179 7.031 7.993 1.00 97.25 85 TYR A CA 1
ATOM 685 C C . TYR A 1 85 ? -3.984 8.534 7.754 1.00 97.25 85 TYR A C 1
ATOM 687 O O . TYR A 1 85 ? -2.895 8.953 7.370 1.00 97.25 85 TYR A O 1
ATOM 695 N N . ASP A 1 86 ? -4.997 9.360 8.025 1.00 96.62 86 ASP A N 1
ATOM 696 C CA . ASP A 1 86 ? -4.872 10.816 7.905 1.00 96.62 86 ASP A CA 1
ATOM 697 C C . ASP A 1 86 ? -3.756 11.368 8.814 1.00 96.62 86 ASP A C 1
ATOM 699 O O . ASP A 1 86 ? -2.958 12.195 8.376 1.00 96.62 86 ASP A O 1
ATOM 703 N N . GLN A 1 87 ? -3.612 10.848 10.040 1.00 96.31 87 GLN A N 1
ATOM 704 C CA . GLN A 1 87 ? -2.482 11.198 10.910 1.00 96.31 87 GLN A CA 1
ATOM 705 C C . GLN A 1 87 ? -1.132 10.701 10.378 1.00 96.31 87 GLN A C 1
ATOM 707 O O . GLN A 1 87 ? -0.153 11.442 10.451 1.00 96.31 87 GLN A O 1
ATOM 712 N N . VAL A 1 88 ? -1.062 9.495 9.805 1.00 95.06 88 VAL A N 1
ATOM 713 C CA . VAL A 1 88 ? 0.160 8.977 9.157 1.00 95.06 88 VAL A CA 1
ATOM 714 C C . VAL A 1 88 ? 0.638 9.926 8.056 1.00 95.06 88 VAL A C 1
ATOM 716 O O . VAL A 1 88 ? 1.816 10.271 8.018 1.00 95.06 88 VAL A O 1
ATOM 719 N N . ILE A 1 89 ? -0.269 10.399 7.197 1.00 93.19 89 ILE A N 1
ATOM 720 C CA . ILE A 1 89 ? 0.079 11.301 6.088 1.00 93.19 89 ILE A CA 1
ATOM 721 C C . ILE A 1 89 ? 0.410 12.719 6.570 1.00 93.19 89 ILE A C 1
ATOM 723 O O . ILE A 1 89 ? 1.248 13.391 5.970 1.00 93.19 89 ILE A O 1
ATOM 727 N N . ARG A 1 90 ? -0.227 13.194 7.646 1.00 91.56 90 ARG A N 1
ATOM 728 C CA . ARG A 1 90 ? -0.013 14.556 8.162 1.00 91.56 90 ARG A CA 1
ATOM 729 C C . ARG A 1 90 ? 1.172 14.693 9.108 1.00 91.56 90 ARG A C 1
ATOM 731 O O . ARG A 1 90 ? 1.568 15.825 9.370 1.00 91.56 90 ARG A O 1
ATOM 738 N N . THR A 1 91 ? 1.728 13.594 9.622 1.00 89.44 91 THR A N 1
ATOM 739 C CA . THR A 1 91 ? 2.863 13.639 10.555 1.00 89.44 91 THR A CA 1
ATOM 740 C C . THR A 1 91 ? 4.173 13.814 9.777 1.00 89.44 91 THR A C 1
ATOM 742 O O . THR A 1 91 ? 4.676 12.843 9.204 1.00 89.44 91 THR A O 1
ATOM 745 N N . PRO A 1 92 ? 4.771 15.021 9.753 1.00 79.19 92 PRO A N 1
ATOM 746 C CA . PRO A 1 92 ? 5.935 15.304 8.919 1.00 79.19 92 PRO A CA 1
ATOM 747 C C . PRO A 1 92 ? 7.152 14.520 9.409 1.00 79.19 92 PRO A C 1
ATOM 749 O O . PRO A 1 92 ? 7.330 14.351 10.617 1.00 79.19 92 PRO A O 1
ATOM 752 N N . ASN A 1 93 ? 8.027 14.092 8.496 1.00 85.50 93 ASN A N 1
ATOM 753 C CA . ASN A 1 93 ? 9.265 13.345 8.765 1.00 85.50 93 ASN A CA 1
ATOM 754 C C . ASN A 1 93 ? 9.098 11.937 9.381 1.00 85.50 93 ASN A C 1
ATOM 756 O O . ASN A 1 93 ? 9.950 11.082 9.157 1.00 85.50 93 ASN A O 1
ATOM 760 N N . ALA A 1 94 ? 8.028 11.662 10.135 1.00 90.06 94 ALA A N 1
ATOM 761 C CA . ALA A 1 94 ? 7.826 10.391 10.841 1.00 90.06 94 ALA A CA 1
ATOM 762 C C . ALA A 1 94 ? 7.632 9.197 9.892 1.00 90.06 94 ALA A C 1
ATOM 764 O O . ALA A 1 94 ? 8.023 8.073 10.203 1.00 90.06 94 ALA A O 1
ATOM 765 N N . PHE A 1 95 ? 7.043 9.451 8.726 1.00 92.31 95 PHE A N 1
ATOM 766 C CA . PHE A 1 95 ? 6.716 8.443 7.719 1.00 92.31 95 PHE A CA 1
ATOM 767 C C . PHE A 1 95 ? 7.403 8.733 6.375 1.00 92.31 95 PHE A C 1
ATOM 769 O O . PHE A 1 95 ? 6.913 8.345 5.319 1.00 92.31 95 PHE A O 1
ATOM 776 N N . GLU A 1 96 ? 8.547 9.424 6.415 1.00 90.69 96 GLU A N 1
ATOM 777 C CA . GLU A 1 96 ? 9.313 9.861 5.239 1.00 90.69 96 GLU A CA 1
ATOM 778 C C . GLU A 1 96 ? 10.748 9.295 5.288 1.00 90.69 96 GLU A C 1
ATOM 780 O O . GLU A 1 96 ? 11.719 10.037 5.501 1.00 90.69 96 GLU A O 1
ATOM 785 N N . PRO A 1 97 ? 10.921 7.966 5.125 1.00 87.62 97 PRO A N 1
ATOM 786 C CA . PRO A 1 97 ? 12.235 7.338 5.186 1.00 87.62 97 PRO A CA 1
ATOM 787 C C . PRO A 1 97 ? 13.135 7.905 4.084 1.00 87.62 97 PRO A C 1
ATOM 789 O O . PRO A 1 97 ? 12.680 8.260 2.994 1.00 87.62 97 PRO A O 1
ATOM 792 N N . MET A 1 98 ? 14.437 8.007 4.360 1.00 83.56 98 MET A N 1
ATOM 793 C CA . MET A 1 98 ? 15.426 8.530 3.404 1.00 83.56 98 MET A CA 1
ATOM 794 C C . MET A 1 98 ? 15.097 9.944 2.872 1.00 83.56 98 MET A C 1
ATOM 796 O O . MET A 1 98 ? 15.497 10.292 1.762 1.00 83.56 98 MET A O 1
ATOM 800 N N . LYS A 1 99 ? 14.358 10.762 3.642 1.00 84.25 99 LYS A N 1
ATOM 801 C CA . LYS A 1 99 ? 13.871 12.099 3.239 1.00 84.25 99 LYS A CA 1
ATOM 802 C C . LYS A 1 99 ? 12.961 12.079 2.001 1.00 84.25 99 LYS A C 1
ATOM 804 O O . LYS A 1 99 ? 12.790 13.106 1.339 1.00 84.25 99 LYS A O 1
ATOM 809 N N . LYS A 1 100 ? 12.372 10.924 1.671 1.00 85.50 100 LYS A N 1
ATOM 810 C CA . LYS A 1 100 ? 11.382 10.812 0.599 1.00 85.50 100 LYS A CA 1
ATOM 811 C C . LYS A 1 100 ? 10.018 11.231 1.128 1.00 85.50 100 LYS A C 1
ATOM 813 O O . LYS A 1 100 ? 9.368 10.491 1.861 1.00 85.50 100 LYS A O 1
ATOM 818 N N . LYS A 1 101 ? 9.593 12.428 0.723 1.00 86.69 101 LYS A N 1
ATOM 819 C CA . LYS A 1 101 ? 8.236 12.920 0.973 1.00 86.69 101 LYS A CA 1
ATOM 820 C C . LYS A 1 101 ? 7.206 12.045 0.273 1.00 86.69 101 LYS A C 1
ATOM 822 O O . LYS A 1 101 ? 7.496 11.494 -0.790 1.00 86.69 101 LYS A O 1
ATOM 827 N N . ASN A 1 102 ? 5.996 11.987 0.828 1.00 85.38 102 ASN A N 1
ATOM 828 C CA . ASN A 1 102 ? 4.868 11.237 0.260 1.00 85.38 102 ASN A CA 1
ATOM 829 C C . ASN A 1 102 ? 5.198 9.752 0.013 1.00 85.38 102 ASN A C 1
ATOM 831 O O . ASN A 1 102 ? 4.832 9.193 -1.020 1.00 85.38 102 ASN A O 1
ATOM 835 N N . PHE A 1 103 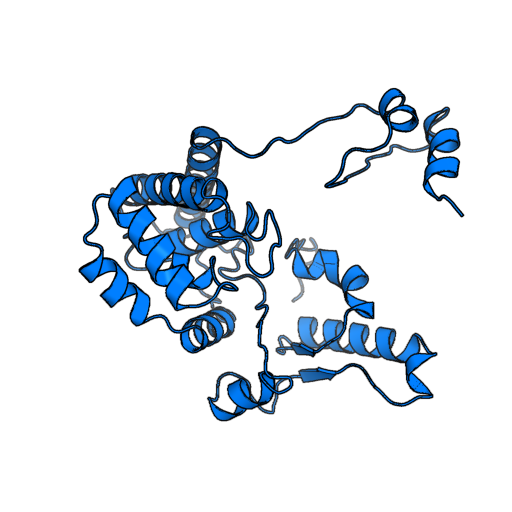? 5.935 9.128 0.938 1.00 92.25 103 PHE A N 1
ATOM 836 C CA . PHE A 1 103 ? 6.320 7.721 0.824 1.00 92.25 103 PHE A CA 1
ATOM 837 C C . PHE A 1 103 ? 5.101 6.788 0.836 1.00 92.25 103 PHE A C 1
ATOM 839 O O . PHE A 1 103 ? 5.036 5.850 0.043 1.00 92.25 103 PHE A O 1
ATOM 846 N N . PHE A 1 104 ? 4.116 7.086 1.687 1.00 93.25 104 PHE A N 1
ATOM 847 C CA . PHE A 1 104 ? 2.808 6.433 1.683 1.00 93.25 104 PHE A CA 1
ATOM 848 C C . PHE A 1 104 ? 1.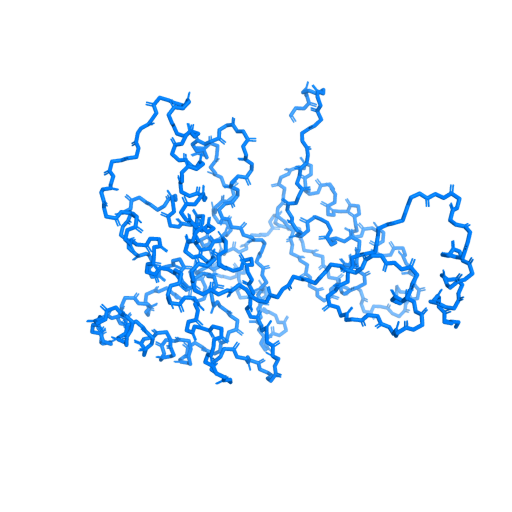788 7.258 0.902 1.00 93.25 104 PHE A C 1
ATOM 850 O O . PHE A 1 104 ? 1.827 8.489 0.901 1.00 93.25 104 PHE A O 1
ATOM 857 N N . GLY A 1 105 ? 0.839 6.575 0.269 1.00 92.31 105 GLY A N 1
ATOM 858 C CA . GLY A 1 105 ? -0.237 7.202 -0.485 1.00 92.31 105 GLY A CA 1
ATOM 859 C C . GLY A 1 105 ? -1.551 6.430 -0.424 1.00 92.31 105 GLY A C 1
ATOM 860 O O . GLY A 1 105 ? -1.707 5.431 0.277 1.00 92.31 105 GLY A O 1
ATOM 861 N N . ALA A 1 106 ? -2.523 6.878 -1.221 1.00 92.56 106 ALA A N 1
ATOM 862 C CA . ALA A 1 106 ? -3.896 6.371 -1.159 1.00 92.56 106 ALA A CA 1
ATOM 863 C C . ALA A 1 106 ? -4.015 4.853 -1.404 1.00 92.56 106 ALA A C 1
ATOM 865 O O . ALA A 1 106 ? -4.944 4.215 -0.921 1.00 92.56 106 ALA A O 1
ATOM 866 N N . ARG A 1 107 ? -3.065 4.241 -2.123 1.00 91.88 107 ARG A N 1
ATOM 867 C CA . ARG A 1 107 ? -3.056 2.787 -2.345 1.00 91.88 107 ARG A CA 1
ATOM 868 C C . ARG A 1 107 ? -2.729 1.991 -1.083 1.00 91.88 107 ARG A C 1
ATOM 870 O O . ARG A 1 107 ? -3.244 0.882 -0.950 1.00 91.88 107 ARG A O 1
ATOM 877 N N . ASP A 1 108 ? -1.919 2.534 -0.173 1.00 94.00 108 ASP A N 1
ATOM 878 C CA . ASP A 1 108 ? -1.662 1.927 1.138 1.00 94.00 108 ASP A CA 1
ATOM 879 C C . ASP A 1 108 ? -2.942 1.925 1.973 1.00 94.00 108 ASP A C 1
ATOM 881 O O . ASP A 1 108 ? -3.329 0.892 2.517 1.00 94.00 108 ASP A O 1
ATOM 885 N N . PHE A 1 109 ? -3.668 3.046 1.953 1.00 95.38 109 PHE A N 1
ATOM 886 C CA . PHE A 1 109 ? -4.983 3.169 2.575 1.00 95.38 109 PHE A CA 1
ATOM 887 C C . PHE A 1 109 ? -6.003 2.179 1.998 1.00 95.38 109 PHE A C 1
ATOM 889 O O . PHE A 1 109 ? -6.605 1.412 2.747 1.00 95.38 109 PHE A O 1
ATOM 896 N N . TYR A 1 110 ? -6.168 2.123 0.672 1.00 93.50 110 TYR A N 1
ATOM 897 C CA . TYR A 1 110 ? -7.116 1.193 0.047 1.00 93.50 110 TYR A CA 1
ATOM 898 C C . TYR A 1 110 ? -6.771 -0.268 0.341 1.00 93.50 110 TYR A C 1
ATOM 900 O O . TYR A 1 110 ? -7.667 -1.076 0.577 1.00 93.50 110 TYR A O 1
ATOM 908 N N . SER A 1 111 ? -5.483 -0.612 0.351 1.00 91.88 111 SER A N 1
ATOM 909 C CA . SER A 1 111 ? -5.025 -1.969 0.668 1.00 91.88 111 SER A CA 1
ATOM 910 C C . SER A 1 111 ? -5.297 -2.328 2.128 1.00 91.88 111 SER A C 1
ATOM 912 O O . SER A 1 111 ? -5.745 -3.436 2.411 1.00 91.88 111 SER A O 1
ATOM 914 N N . LEU A 1 112 ? -5.117 -1.384 3.053 1.00 94.56 112 LEU A N 1
ATOM 915 C CA . LEU A 1 112 ? -5.467 -1.570 4.458 1.00 94.56 112 LEU A CA 1
ATOM 916 C C . LEU A 1 112 ? -6.974 -1.764 4.663 1.00 94.56 112 LEU A C 1
ATOM 918 O O . LEU A 1 112 ? -7.381 -2.676 5.379 1.00 94.56 112 LEU A O 1
ATOM 922 N N . VAL A 1 113 ? -7.807 -0.952 4.008 1.00 93.94 113 VAL A N 1
ATOM 923 C CA . VAL A 1 113 ? -9.268 -1.112 4.060 1.00 93.94 113 VAL A CA 1
ATOM 924 C C . VAL A 1 113 ? -9.663 -2.492 3.531 1.00 93.94 113 VAL A C 1
ATOM 926 O O . VAL A 1 113 ? -10.397 -3.216 4.196 1.00 93.94 113 VAL A O 1
ATOM 929 N N . ARG A 1 114 ? -9.120 -2.909 2.379 1.00 89.56 114 ARG A N 1
ATOM 930 C CA . ARG A 1 114 ? -9.354 -4.253 1.818 1.00 89.56 114 ARG A CA 1
ATOM 931 C C . ARG A 1 114 ? -8.943 -5.359 2.784 1.00 89.56 114 ARG A C 1
ATOM 933 O O . ARG A 1 114 ? -9.697 -6.313 2.955 1.00 89.56 114 ARG A O 1
ATOM 940 N N . TYR A 1 115 ? -7.789 -5.215 3.429 1.00 89.19 115 TYR A N 1
ATOM 941 C CA . TYR A 1 115 ? -7.319 -6.157 4.436 1.00 89.19 115 TYR A CA 1
ATOM 942 C C . TYR A 1 115 ? -8.295 -6.261 5.615 1.00 89.19 115 TYR A C 1
ATOM 944 O O . TYR A 1 115 ? -8.659 -7.361 6.024 1.00 89.19 115 TYR A O 1
ATOM 952 N N . GLN A 1 116 ? -8.773 -5.126 6.132 1.00 90.38 116 GLN A N 1
ATOM 953 C CA . GLN A 1 116 ? -9.726 -5.093 7.241 1.00 90.38 116 GLN A CA 1
ATOM 954 C C . GLN A 1 116 ? -11.053 -5.780 6.891 1.00 90.38 116 GLN A C 1
ATOM 956 O O . GLN A 1 116 ? -11.577 -6.540 7.702 1.00 90.38 116 GLN A O 1
ATOM 961 N N . LEU A 1 117 ? -11.577 -5.560 5.682 1.00 87.94 117 LEU A N 1
ATOM 962 C CA . LEU A 1 117 ? -12.835 -6.165 5.219 1.00 87.94 117 LEU A CA 1
ATOM 963 C C . LEU A 1 117 ? -12.760 -7.698 5.113 1.00 87.94 117 LEU A C 1
ATOM 965 O O . LEU A 1 117 ? -13.767 -8.387 5.287 1.00 87.94 117 LEU A O 1
ATOM 969 N N . GLN A 1 118 ? -11.566 -8.231 4.854 1.00 81.94 118 GLN A N 1
ATOM 970 C CA . GLN A 1 118 ? -11.307 -9.668 4.745 1.00 81.94 118 GLN A CA 1
ATOM 971 C C . GLN A 1 118 ? -10.791 -10.291 6.054 1.00 81.94 118 GLN A C 1
ATOM 973 O O . GLN A 1 118 ? -10.638 -11.509 6.145 1.00 81.94 118 GLN A O 1
ATOM 978 N N . SER A 1 119 ? -10.534 -9.472 7.079 1.00 81.19 119 SER A N 1
ATOM 979 C CA . SER A 1 119 ? -10.052 -9.923 8.383 1.00 81.19 119 SER A CA 1
ATOM 980 C C . SER A 1 119 ? -11.123 -10.747 9.114 1.00 81.19 119 SER A C 1
ATOM 982 O O . SER A 1 119 ? -12.236 -10.253 9.304 1.00 81.19 119 SER A O 1
ATOM 984 N N . PRO A 1 120 ? -10.800 -11.951 9.626 1.00 71.12 120 PRO A N 1
ATOM 985 C CA . PRO A 1 120 ? -11.766 -12.795 10.337 1.00 71.12 120 PRO A CA 1
ATOM 986 C C . PRO A 1 120 ? -12.310 -12.172 11.627 1.00 71.12 120 PRO A C 1
ATOM 988 O O . PRO A 1 120 ? -13.431 -12.459 12.032 1.00 71.12 120 PRO A O 1
ATOM 991 N N . SER A 1 121 ? -11.501 -11.348 12.302 1.00 75.00 121 SER A N 1
ATOM 992 C CA . SER A 1 121 ? -11.866 -10.771 13.599 1.00 75.00 121 SER A CA 1
ATOM 993 C C . SER A 1 121 ? -12.758 -9.540 13.466 1.00 75.00 121 SER A C 1
ATOM 995 O O . SER A 1 121 ? -13.353 -9.159 14.471 1.00 75.00 121 SER A O 1
ATOM 997 N N . TYR A 1 122 ? -12.788 -8.891 12.291 1.00 71.62 122 TYR A N 1
ATOM 998 C CA . TYR A 1 122 ? -13.429 -7.595 12.000 1.00 71.62 122 TYR A CA 1
ATOM 999 C C . TYR A 1 122 ? -13.089 -6.408 12.938 1.00 71.62 122 TYR A C 1
ATOM 1001 O O . TYR A 1 122 ? -13.378 -5.271 12.580 1.00 71.62 122 TYR A O 1
ATOM 1009 N N . ASN A 1 123 ? -12.415 -6.638 14.070 1.00 81.50 123 ASN A N 1
ATOM 1010 C CA . ASN A 1 123 ? -11.755 -5.647 14.921 1.00 81.50 123 ASN A CA 1
ATOM 1011 C C . ASN A 1 123 ? -10.563 -5.019 14.197 1.00 81.50 123 ASN A C 1
ATOM 1013 O O . ASN A 1 123 ? -9.956 -5.680 13.345 1.00 81.50 123 ASN A O 1
ATOM 1017 N N . LEU A 1 124 ? -10.178 -3.798 14.586 1.00 84.19 124 LEU A N 1
ATOM 1018 C CA . LEU A 1 124 ? -9.031 -3.093 14.013 1.00 84.19 124 LEU A CA 1
ATOM 1019 C C . LEU A 1 124 ? -7.785 -3.978 13.944 1.00 84.19 124 LEU A C 1
ATOM 1021 O O . LEU A 1 124 ? -7.219 -4.378 14.969 1.00 84.19 124 LEU A O 1
ATOM 1025 N N . SER A 1 125 ? -7.330 -4.275 12.731 1.00 89.62 125 SER A N 1
ATOM 1026 C CA . SER A 1 125 ? -6.191 -5.163 12.561 1.00 89.62 125 SER A CA 1
ATOM 1027 C C . SER A 1 125 ? -4.873 -4.403 12.555 1.00 89.62 125 SER A C 1
ATOM 1029 O O . SER A 1 125 ? -4.456 -3.853 11.535 1.00 89.62 125 SER A O 1
ATOM 1031 N N . LEU A 1 126 ? -4.160 -4.453 13.683 1.00 94.25 126 LEU A N 1
ATOM 1032 C CA . LEU A 1 126 ? -2.782 -3.956 13.779 1.00 94.25 126 LEU A CA 1
ATOM 1033 C C . LEU A 1 126 ? -1.836 -4.671 12.795 1.00 94.25 126 LEU A C 1
ATOM 1035 O O . LEU A 1 126 ? -0.907 -4.050 12.288 1.00 94.25 126 LEU A O 1
ATOM 1039 N N . GLU A 1 127 ? -2.094 -5.943 12.464 1.00 93.75 127 GLU A N 1
ATOM 1040 C CA . GLU A 1 127 ? -1.363 -6.659 11.405 1.00 93.75 127 GLU A CA 1
ATOM 1041 C C . GLU A 1 127 ? -1.538 -5.957 10.051 1.00 93.75 127 GLU A C 1
ATOM 1043 O O . GLU A 1 127 ? -0.564 -5.763 9.328 1.00 93.75 127 GLU A O 1
ATOM 1048 N N . GLY A 1 128 ? -2.756 -5.505 9.736 1.00 93.25 128 GLY A N 1
ATOM 1049 C CA . GLY A 1 128 ? -3.044 -4.752 8.516 1.00 93.25 128 GLY A CA 1
ATOM 1050 C C . GLY A 1 128 ? -2.208 -3.479 8.405 1.00 93.25 128 GLY A C 1
ATOM 1051 O O . GLY A 1 128 ? -1.640 -3.213 7.344 1.00 93.25 128 GLY A O 1
ATOM 1052 N N . PHE A 1 129 ? -2.077 -2.720 9.498 1.00 95.50 129 PHE A N 1
ATOM 1053 C CA . PHE A 1 129 ? -1.223 -1.528 9.539 1.00 95.50 129 PHE A CA 1
ATOM 1054 C C . PHE A 1 129 ? 0.250 -1.882 9.327 1.00 95.50 129 PHE A C 1
ATOM 1056 O O . PHE A 1 129 ? 0.897 -1.297 8.462 1.00 95.50 129 PHE A O 1
ATOM 1063 N N . MET A 1 130 ? 0.766 -2.886 10.041 1.00 95.81 130 MET A N 1
ATOM 1064 C CA . MET A 1 130 ? 2.170 -3.309 9.925 1.00 95.81 130 MET A CA 1
ATOM 1065 C C . MET A 1 130 ? 2.526 -3.839 8.530 1.00 95.81 130 MET A C 1
ATOM 1067 O O . MET A 1 130 ? 3.674 -3.742 8.101 1.00 95.81 130 MET A O 1
ATOM 1071 N N . ARG A 1 131 ? 1.549 -4.388 7.804 1.00 92.81 131 ARG A N 1
ATOM 1072 C CA . ARG A 1 131 ? 1.728 -4.862 6.428 1.00 92.81 131 ARG A CA 1
ATOM 1073 C C . ARG A 1 131 ? 1.664 -3.751 5.379 1.00 92.81 131 ARG A C 1
ATOM 1075 O O . ARG A 1 131 ? 2.280 -3.903 4.329 1.00 92.81 131 ARG A O 1
ATOM 1082 N N . ASN A 1 132 ? 0.924 -2.670 5.637 1.00 93.88 132 ASN A N 1
ATOM 1083 C CA . ASN A 1 132 ? 0.710 -1.586 4.669 1.00 93.88 132 ASN A CA 1
ATOM 1084 C C . ASN A 1 132 ? 1.583 -0.349 4.907 1.00 93.88 132 ASN A C 1
ATOM 1086 O O . ASN A 1 132 ? 1.836 0.375 3.952 1.00 93.88 132 ASN A O 1
ATOM 1090 N N . PHE A 1 133 ? 2.082 -0.135 6.128 1.00 94.25 133 PHE A N 1
ATOM 1091 C CA . PHE A 1 133 ? 2.963 0.988 6.478 1.00 94.25 133 PHE A CA 1
ATOM 1092 C C . PHE A 1 133 ? 4.411 0.553 6.757 1.00 94.25 133 PHE A C 1
ATOM 1094 O O . PHE A 1 133 ? 5.093 1.112 7.611 1.00 94.25 133 PHE A O 1
ATOM 1101 N N . GLY A 1 134 ? 4.882 -0.479 6.052 1.00 91.81 134 GLY A N 1
ATOM 1102 C CA . GLY A 1 134 ? 6.279 -0.920 6.102 1.00 91.81 134 GLY A CA 1
ATOM 1103 C C . GLY A 1 134 ? 7.233 0.015 5.345 1.00 91.81 134 GLY A C 1
ATOM 1104 O O . GLY A 1 134 ? 6.822 1.012 4.765 1.00 91.81 134 GLY A O 1
ATOM 1105 N N . GLY A 1 135 ? 8.525 -0.324 5.317 1.00 91.25 135 GLY A N 1
ATOM 1106 C CA . GLY A 1 135 ? 9.535 0.431 4.557 1.00 91.25 135 GLY A CA 1
ATOM 1107 C C . GLY A 1 135 ? 10.180 1.604 5.305 1.00 91.25 135 GLY A C 1
ATOM 1108 O O . GLY A 1 135 ? 11.043 2.274 4.745 1.00 91.25 135 GLY A O 1
ATOM 1109 N N . ILE A 1 136 ? 9.817 1.815 6.573 1.00 92.62 136 ILE A N 1
ATOM 1110 C CA . ILE A 1 136 ? 10.530 2.701 7.505 1.00 92.62 136 ILE A CA 1
ATOM 1111 C C . ILE A 1 136 ? 11.243 1.873 8.589 1.00 92.62 136 ILE A C 1
ATOM 1113 O O . ILE A 1 136 ? 10.882 0.705 8.784 1.00 92.62 136 ILE A O 1
ATOM 1117 N N . PRO A 1 137 ? 12.242 2.433 9.302 1.00 92.31 137 PRO A N 1
ATOM 1118 C CA . PRO A 1 137 ? 12.917 1.721 10.383 1.00 92.31 137 PRO A CA 1
ATOM 1119 C C . PRO A 1 137 ? 11.924 1.188 11.421 1.00 92.31 137 PRO A C 1
ATOM 1121 O O . PRO A 1 137 ? 10.983 1.876 11.816 1.00 92.31 137 PRO A O 1
ATOM 1124 N N . ARG A 1 138 ? 12.129 -0.056 11.869 1.00 92.44 138 ARG A N 1
ATOM 1125 C CA . ARG A 1 138 ? 11.145 -0.788 12.685 1.00 92.44 138 ARG A CA 1
ATOM 1126 C C . ARG A 1 138 ? 10.768 -0.055 13.969 1.00 92.44 138 ARG A C 1
ATOM 1128 O O . ARG A 1 138 ? 9.587 0.052 14.280 1.00 92.44 138 ARG A O 1
ATOM 1135 N N . GLU A 1 139 ? 11.757 0.432 14.708 1.00 93.56 139 GLU A N 1
ATOM 1136 C CA . GLU A 1 139 ? 11.499 1.108 15.982 1.00 93.56 139 GLU A CA 1
ATOM 1137 C C . GLU A 1 139 ? 10.793 2.453 15.778 1.00 93.56 139 GLU A C 1
ATOM 1139 O O . GLU A 1 139 ? 9.912 2.806 16.562 1.00 93.56 139 GLU A O 1
ATOM 1144 N N . ASP A 1 140 ? 11.090 3.154 14.680 1.00 94.38 140 ASP A N 1
ATOM 1145 C CA . ASP A 1 140 ? 10.362 4.366 14.307 1.00 94.38 140 ASP A CA 1
ATOM 1146 C C . ASP A 1 140 ? 8.910 4.042 13.948 1.00 94.38 140 ASP A C 1
ATOM 1148 O O . ASP A 1 140 ? 8.008 4.720 14.430 1.00 94.38 140 ASP A O 1
ATOM 1152 N N . LEU A 1 141 ? 8.654 2.969 13.191 1.00 95.12 141 LEU A N 1
ATOM 1153 C CA . LEU A 1 141 ? 7.290 2.534 12.874 1.00 95.12 141 LEU A CA 1
ATOM 1154 C C . LEU A 1 141 ? 6.477 2.226 14.127 1.00 95.12 141 LEU A C 1
ATOM 1156 O O . LEU A 1 141 ? 5.360 2.722 14.270 1.00 95.12 141 LEU A O 1
ATOM 1160 N N . LEU A 1 142 ? 7.037 1.422 15.034 1.00 96.12 142 LEU A N 1
ATOM 1161 C CA . LEU A 1 142 ? 6.354 1.022 16.262 1.00 96.12 142 LEU A CA 1
ATOM 1162 C C . LEU A 1 142 ? 6.046 2.228 17.152 1.00 96.12 142 LEU A C 1
ATOM 1164 O O . LEU A 1 142 ? 4.933 2.328 17.671 1.00 96.12 142 LEU A O 1
ATOM 1168 N N . ARG A 1 143 ? 7.006 3.148 17.299 1.00 95.62 143 ARG A N 1
ATOM 1169 C CA . ARG A 1 143 ? 6.834 4.384 18.068 1.00 95.62 143 ARG A CA 1
ATOM 1170 C C . ARG A 1 143 ? 5.784 5.289 17.428 1.00 95.62 143 ARG A C 1
ATOM 1172 O O . ARG A 1 143 ? 4.808 5.639 18.082 1.00 95.62 143 ARG A O 1
ATOM 1179 N N . ASN A 1 144 ? 5.948 5.614 16.146 1.00 95.81 144 ASN A N 1
ATOM 1180 C CA . ASN A 1 144 ? 5.114 6.592 15.451 1.00 95.81 144 ASN A CA 1
ATOM 1181 C C . ASN A 1 144 ? 3.661 6.104 15.331 1.00 95.81 144 ASN A C 1
ATOM 1183 O O . ASN A 1 144 ? 2.736 6.856 15.632 1.00 95.81 144 ASN A O 1
ATOM 1187 N N . LEU A 1 145 ? 3.434 4.838 14.950 1.00 96.38 145 LEU A N 1
ATOM 1188 C CA . LEU A 1 145 ? 2.079 4.275 14.954 1.00 96.38 145 LEU A CA 1
ATOM 1189 C C . LEU A 1 145 ? 1.522 4.158 16.373 1.00 96.38 145 LEU A C 1
ATOM 1191 O O . LEU A 1 145 ? 0.351 4.461 16.575 1.00 96.38 145 LEU A O 1
ATOM 1195 N N . GLY A 1 146 ? 2.336 3.757 17.354 1.00 96.44 146 GLY A N 1
ATOM 1196 C CA . GLY A 1 146 ? 1.917 3.684 18.755 1.00 96.44 146 GLY A CA 1
ATOM 1197 C C . GLY A 1 146 ? 1.404 5.025 19.288 1.00 96.44 146 GLY A C 1
ATOM 1198 O O . GLY A 1 146 ? 0.341 5.074 19.907 1.00 96.44 146 GLY A O 1
ATOM 1199 N N . ASP A 1 147 ? 2.107 6.116 18.982 1.00 96.19 147 ASP A N 1
ATOM 1200 C CA . ASP A 1 147 ? 1.696 7.477 19.334 1.00 96.19 147 ASP A CA 1
ATOM 1201 C C . ASP A 1 147 ? 0.383 7.877 18.650 1.00 96.19 147 ASP A C 1
ATOM 1203 O O . ASP A 1 147 ? -0.506 8.431 19.301 1.00 96.19 147 ASP A O 1
ATOM 1207 N N . ILE A 1 148 ? 0.216 7.549 17.365 1.00 97.00 148 ILE A N 1
ATOM 1208 C CA . ILE A 1 148 ? -1.030 7.820 16.638 1.00 97.00 148 ILE A CA 1
ATOM 1209 C C . ILE A 1 148 ? -2.194 7.016 17.224 1.00 97.00 148 ILE A C 1
ATOM 1211 O O . ILE A 1 148 ? -3.257 7.583 17.464 1.00 97.00 148 ILE A O 1
ATOM 1215 N N . PHE A 1 149 ? -2.021 5.721 17.494 1.00 97.31 149 PHE A N 1
ATOM 1216 C CA . PHE A 1 149 ? -3.076 4.888 18.079 1.00 97.31 149 PHE A CA 1
ATOM 1217 C C . PHE A 1 149 ? -3.512 5.392 19.456 1.00 97.31 149 PHE A C 1
ATOM 1219 O O . PHE A 1 149 ? -4.709 5.415 19.745 1.00 97.31 149 PHE A O 1
ATOM 1226 N N . TYR A 1 150 ? -2.568 5.844 20.280 1.00 96.38 150 TYR A N 1
ATOM 1227 C CA . TYR A 1 150 ? -2.879 6.472 21.560 1.00 96.38 150 TYR A CA 1
ATOM 1228 C C . TYR A 1 150 ? -3.662 7.778 21.375 1.00 96.38 150 TYR A C 1
ATOM 1230 O O . TYR A 1 150 ? -4.713 7.955 21.981 1.00 96.38 150 TYR A O 1
ATOM 1238 N N . ASN A 1 151 ? -3.206 8.670 20.493 1.00 96.12 151 ASN A N 1
ATOM 1239 C CA . ASN A 1 151 ? -3.833 9.982 20.314 1.00 96.12 151 ASN A CA 1
ATOM 1240 C C . ASN A 1 151 ? -5.209 9.913 19.631 1.00 96.12 151 ASN A C 1
ATOM 1242 O O . ASN A 1 151 ? -6.105 10.680 19.970 1.00 96.12 151 ASN A O 1
ATOM 1246 N N . VAL A 1 152 ? -5.373 9.023 18.649 1.00 95.75 152 VAL A N 1
ATOM 1247 C CA . VAL A 1 152 ? -6.581 8.948 17.811 1.00 95.75 152 VAL A CA 1
ATOM 1248 C C . VAL A 1 152 ? -7.628 8.014 18.407 1.00 95.75 152 VAL A C 1
ATOM 1250 O O . VAL A 1 152 ? -8.817 8.311 18.320 1.00 95.75 152 VAL A O 1
ATOM 1253 N N . LEU A 1 153 ? -7.200 6.888 18.986 1.00 95.38 153 LEU A N 1
ATOM 1254 C CA . LEU A 1 153 ? -8.091 5.812 19.438 1.00 95.38 153 LEU A CA 1
ATOM 1255 C C . LEU A 1 153 ? -8.027 5.554 20.950 1.00 95.38 153 LEU A C 1
ATOM 1257 O O . LEU A 1 153 ? -8.705 4.649 21.429 1.00 95.38 153 LEU A O 1
ATOM 1261 N N . ALA A 1 154 ? -7.229 6.322 21.702 1.00 95.62 154 ALA A N 1
ATOM 1262 C CA . ALA A 1 154 ? -7.039 6.161 23.147 1.00 95.62 154 ALA A CA 1
ATOM 1263 C C . ALA A 1 154 ? -6.543 4.761 23.569 1.00 95.62 154 ALA A C 1
ATOM 1265 O O . ALA A 1 154 ? -6.795 4.310 24.686 1.00 95.62 154 ALA A O 1
ATOM 1266 N N . PHE A 1 155 ? -5.827 4.056 22.688 1.00 94.12 155 PHE A N 1
ATOM 1267 C CA . PHE A 1 155 ? -5.237 2.756 23.016 1.00 94.12 155 PHE A CA 1
ATOM 1268 C C . PHE A 1 155 ? -3.984 2.914 23.884 1.00 94.12 155 PHE A C 1
ATOM 1270 O O . PHE A 1 155 ? -3.193 3.826 23.660 1.00 94.12 155 PHE A O 1
ATOM 1277 N N . SER A 1 156 ? -3.740 1.989 24.821 1.00 95.38 156 SER A N 1
ATOM 1278 C CA . SER A 1 156 ? -2.472 1.955 25.569 1.00 95.38 156 SER A CA 1
ATOM 1279 C C . SER A 1 156 ? -1.291 1.754 24.615 1.00 95.38 156 SER A C 1
ATOM 1281 O O . SER A 1 156 ? -1.279 0.824 23.799 1.00 95.38 156 SER A O 1
ATOM 1283 N N . LYS A 1 157 ? -0.266 2.604 24.751 1.00 93.62 157 LYS A N 1
ATOM 1284 C CA . LYS A 1 157 ? 0.965 2.509 23.957 1.00 93.62 157 LYS A CA 1
ATOM 1285 C C . LYS A 1 157 ? 1.675 1.183 24.200 1.00 93.62 157 LYS A C 1
ATOM 1287 O O . LYS A 1 157 ? 2.146 0.559 23.254 1.00 93.62 157 LYS A O 1
ATOM 1292 N N . GLU A 1 158 ? 1.707 0.724 25.447 1.00 93.81 158 GLU A N 1
ATOM 1293 C CA . GLU A 1 158 ? 2.354 -0.519 25.864 1.00 93.81 158 GLU A CA 1
ATOM 1294 C C . GLU A 1 158 ? 1.676 -1.735 25.222 1.00 93.81 158 GLU A C 1
ATOM 1296 O O . GLU A 1 158 ? 2.340 -2.622 24.678 1.00 93.81 158 GLU A O 1
ATOM 1301 N N . GLU A 1 159 ? 0.341 -1.769 25.232 1.00 93.12 159 GLU A N 1
ATOM 1302 C CA . GLU A 1 159 ? -0.430 -2.848 24.617 1.00 93.12 159 GLU A CA 1
ATOM 1303 C C . GLU A 1 159 ? -0.283 -2.866 23.095 1.00 93.12 159 GLU A C 1
ATOM 1305 O O . GLU A 1 159 ? -0.091 -3.934 22.500 1.00 93.12 159 GLU A O 1
ATOM 1310 N N . VAL A 1 160 ? -0.354 -1.692 22.463 1.00 93.81 160 VAL A N 1
ATOM 1311 C CA . VAL A 1 160 ? -0.187 -1.528 21.016 1.00 93.81 160 VAL A CA 1
ATOM 1312 C C . VAL A 1 160 ? 1.219 -1.943 20.595 1.00 93.81 160 VAL A C 1
ATOM 1314 O O . VAL A 1 160 ? 1.354 -2.774 19.695 1.00 93.81 160 VAL A O 1
ATOM 1317 N N . TYR A 1 161 ? 2.257 -1.480 21.295 1.00 94.50 161 TYR A N 1
ATOM 1318 C CA . TYR A 1 161 ? 3.642 -1.875 21.043 1.00 94.50 161 TYR A CA 1
ATOM 1319 C C . TYR A 1 161 ? 3.824 -3.390 21.174 1.00 94.50 161 TYR A C 1
ATOM 1321 O O . TYR A 1 161 ? 4.380 -4.029 20.278 1.00 94.50 161 TYR A O 1
ATOM 1329 N N . LYS A 1 162 ? 3.293 -4.001 22.242 1.00 94.88 162 LYS A N 1
ATOM 1330 C CA . LYS A 1 162 ? 3.364 -5.454 22.463 1.00 94.88 162 LYS A CA 1
ATOM 1331 C C . LYS A 1 162 ? 2.668 -6.243 21.355 1.00 94.88 162 LYS A C 1
ATOM 1333 O O . LYS A 1 162 ? 3.172 -7.288 20.944 1.00 94.88 162 LYS A O 1
ATOM 1338 N N . LYS A 1 163 ? 1.507 -5.783 20.881 1.00 94.44 163 LYS A N 1
ATOM 1339 C CA . LYS A 1 163 ? 0.774 -6.431 19.783 1.00 94.44 163 LYS A CA 1
ATOM 1340 C C . LYS A 1 163 ? 1.516 -6.272 18.456 1.00 94.44 163 LYS A C 1
ATOM 1342 O O . LYS A 1 163 ? 1.759 -7.278 17.797 1.00 94.44 163 LYS A O 1
ATOM 1347 N N . MET A 1 164 ? 1.921 -5.052 18.099 1.00 95.94 164 MET A N 1
ATOM 1348 C CA . MET A 1 164 ? 2.626 -4.771 16.842 1.00 95.94 164 MET A CA 1
ATOM 1349 C C . MET A 1 164 ? 3.999 -5.442 16.773 1.00 95.94 164 MET A C 1
ATOM 1351 O O . MET A 1 164 ? 4.391 -5.916 15.712 1.00 95.94 164 MET A O 1
ATOM 1355 N N . SER A 1 165 ? 4.698 -5.575 17.905 1.00 94.75 165 SER A N 1
ATOM 1356 C CA . SER A 1 165 ? 6.011 -6.231 17.971 1.00 94.75 165 SER A CA 1
ATOM 1357 C C . SER A 1 165 ? 6.001 -7.682 17.489 1.00 94.75 165 SER A C 1
ATOM 1359 O O . SER A 1 165 ? 7.039 -8.173 17.046 1.00 94.75 165 SER A O 1
ATOM 1361 N N . LYS A 1 166 ? 4.843 -8.356 17.538 1.00 95.00 166 LYS A N 1
ATOM 1362 C CA . LYS A 1 166 ? 4.669 -9.724 17.026 1.00 95.00 166 LYS A CA 1
ATOM 1363 C C . LYS A 1 166 ? 4.746 -9.796 15.499 1.00 95.00 166 LYS A C 1
ATOM 1365 O O . LYS A 1 166 ? 5.095 -10.841 14.961 1.00 95.00 166 LYS A O 1
ATOM 1370 N N . PHE A 1 167 ? 4.427 -8.706 14.805 1.00 94.94 167 PHE A N 1
ATOM 1371 C CA . PHE A 1 167 ? 4.395 -8.640 13.347 1.00 94.94 167 PHE A CA 1
ATOM 1372 C C . PHE A 1 167 ? 5.746 -8.137 12.830 1.00 94.94 167 PHE A C 1
ATOM 1374 O O . PHE A 1 167 ? 5.947 -6.950 12.572 1.00 94.94 167 PHE A O 1
ATOM 1381 N N . THR A 1 168 ? 6.717 -9.045 12.739 1.00 94.25 168 THR A N 1
ATOM 1382 C CA . THR A 1 168 ? 8.049 -8.721 12.207 1.00 94.25 168 THR A CA 1
ATOM 1383 C C . THR A 1 168 ? 7.987 -8.451 10.696 1.00 94.25 168 THR A C 1
ATOM 1385 O O . THR A 1 168 ? 7.089 -8.962 10.025 1.00 94.25 168 THR A O 1
ATOM 1388 N N . PRO A 1 169 ? 8.951 -7.710 10.110 1.00 92.69 169 PRO A N 1
ATOM 1389 C CA . PRO A 1 169 ? 9.013 -7.533 8.656 1.00 92.69 169 PRO A CA 1
ATOM 1390 C C . PRO A 1 169 ? 9.010 -8.870 7.902 1.00 92.69 169 PRO A C 1
ATOM 1392 O O . PRO A 1 169 ? 8.294 -9.033 6.919 1.00 92.69 169 PRO A O 1
ATOM 1395 N N . MET A 1 170 ? 9.742 -9.851 8.433 1.00 92.94 170 MET A N 1
ATOM 1396 C CA . MET A 1 170 ? 9.816 -11.213 7.912 1.00 92.94 170 MET A CA 1
ATOM 1397 C C . MET A 1 170 ? 8.440 -11.897 7.885 1.00 92.94 170 MET A C 1
ATOM 1399 O O . MET A 1 170 ? 8.020 -12.427 6.857 1.00 92.94 170 MET A O 1
ATOM 1403 N N . TYR A 1 171 ? 7.700 -11.804 8.994 1.00 94.19 171 TYR A N 1
ATOM 1404 C CA . TYR A 1 171 ? 6.325 -12.286 9.094 1.00 94.19 171 TYR A CA 1
ATOM 1405 C C . TYR A 1 171 ? 5.405 -11.580 8.087 1.00 94.19 171 TYR A C 1
ATOM 1407 O O . TYR A 1 171 ? 4.649 -12.237 7.375 1.00 94.19 171 TYR A O 1
ATOM 1415 N N . CYS A 1 172 ? 5.490 -10.252 7.972 1.00 93.88 172 CYS A N 1
ATOM 1416 C CA . CYS A 1 172 ? 4.668 -9.478 7.040 1.00 93.88 172 CYS A CA 1
ATOM 1417 C C . CYS A 1 172 ? 4.910 -9.878 5.575 1.00 93.88 172 CYS A C 1
ATOM 1419 O O . CYS A 1 172 ? 3.944 -10.027 4.823 1.00 93.88 172 CYS A O 1
ATOM 1421 N N . VAL A 1 173 ? 6.172 -10.087 5.178 1.00 93.31 173 VAL A N 1
ATOM 1422 C CA . VAL A 1 173 ? 6.531 -10.579 3.836 1.00 93.31 173 VAL A CA 1
ATOM 1423 C C . VAL A 1 173 ? 5.972 -11.983 3.624 1.00 93.31 173 VAL A C 1
ATOM 1425 O O . VAL A 1 173 ? 5.287 -12.221 2.633 1.00 93.31 173 VAL A O 1
ATOM 1428 N N . GLN A 1 174 ? 6.191 -12.898 4.572 1.00 92.44 174 GLN A N 1
ATOM 1429 C CA . GLN A 1 174 ? 5.685 -14.266 4.478 1.00 92.44 174 GLN A CA 1
ATOM 1430 C C . GLN A 1 174 ? 4.163 -14.301 4.307 1.00 92.44 174 GLN A C 1
ATOM 1432 O O . GLN A 1 174 ? 3.659 -14.979 3.415 1.00 92.44 174 GLN A O 1
ATOM 1437 N N . ARG A 1 175 ? 3.424 -13.541 5.122 1.00 89.62 175 ARG A N 1
ATOM 1438 C CA . ARG A 1 175 ? 1.959 -13.470 5.044 1.00 89.62 175 ARG A CA 1
ATOM 1439 C C . ARG A 1 175 ? 1.490 -12.915 3.707 1.00 89.62 175 ARG A C 1
ATOM 1441 O O . ARG A 1 175 ? 0.587 -13.490 3.118 1.00 89.62 175 ARG A O 1
ATOM 1448 N N . ASN A 1 176 ? 2.144 -11.876 3.191 1.00 89.50 176 ASN A N 1
ATOM 1449 C CA . ASN A 1 176 ? 1.818 -11.327 1.876 1.00 89.50 176 ASN A CA 1
ATOM 1450 C C . ASN A 1 176 ? 2.005 -12.365 0.756 1.00 89.50 176 ASN A C 1
ATOM 1452 O O . ASN A 1 176 ? 1.111 -12.561 -0.061 1.00 89.50 176 ASN A O 1
ATOM 1456 N N . LEU A 1 177 ? 3.103 -13.124 0.782 1.00 88.19 177 LEU A N 1
ATOM 1457 C CA . LEU A 1 177 ? 3.336 -14.183 -0.204 1.00 88.19 177 LEU A CA 1
ATOM 1458 C C . LEU A 1 177 ? 2.359 -15.365 -0.061 1.00 88.19 177 LEU A C 1
ATOM 1460 O O . LEU A 1 177 ? 2.070 -16.028 -1.056 1.00 88.19 177 LEU A O 1
ATOM 1464 N N . LEU A 1 178 ? 1.820 -15.622 1.135 1.00 85.25 178 LEU A N 1
ATOM 1465 C CA . LEU A 1 178 ? 0.809 -16.661 1.377 1.00 85.25 178 LEU A CA 1
ATOM 1466 C C . LEU A 1 178 ? -0.608 -16.256 0.949 1.00 85.25 178 LEU A C 1
ATOM 1468 O O . LEU A 1 178 ? -1.431 -17.136 0.694 1.00 85.25 178 LEU A O 1
ATOM 1472 N N . ASP A 1 179 ? -0.884 -14.960 0.794 1.00 80.06 179 ASP A N 1
ATOM 1473 C CA . ASP A 1 179 ? -2.185 -14.472 0.316 1.00 80.06 179 ASP A CA 1
ATOM 1474 C C . ASP A 1 179 ? -2.462 -14.853 -1.154 1.00 80.06 179 ASP A C 1
ATOM 1476 O O . ASP A 1 179 ? -3.562 -14.648 -1.658 1.00 80.06 179 ASP A O 1
ATOM 1480 N N . THR A 1 180 ? -1.491 -15.470 -1.839 1.00 60.50 180 THR A N 1
ATOM 1481 C CA . THR A 1 180 ? -1.571 -15.942 -3.233 1.00 60.50 180 THR A CA 1
ATOM 1482 C C . THR A 1 180 ? -2.527 -17.119 -3.464 1.00 60.50 180 THR A C 1
ATOM 1484 O O . THR A 1 180 ? -2.648 -17.593 -4.592 1.00 60.50 180 THR A O 1
ATOM 1487 N N . ARG A 1 181 ? -3.227 -17.616 -2.436 1.00 51.06 181 ARG A N 1
ATOM 1488 C CA . ARG A 1 181 ? -4.108 -18.791 -2.555 1.00 51.06 181 ARG A CA 1
ATOM 1489 C C . ARG A 1 181 ? -5.401 -18.679 -1.762 1.00 51.06 181 ARG A C 1
ATOM 1491 O O . ARG A 1 181 ? -5.718 -19.546 -0.950 1.00 51.06 181 ARG A O 1
ATOM 1498 N N . THR A 1 182 ? -6.215 -17.681 -2.069 1.00 45.12 182 THR A N 1
ATOM 1499 C CA . THR A 1 182 ? -7.649 -17.795 -1.807 1.00 45.12 182 THR A CA 1
ATOM 1500 C C . THR A 1 182 ? -8.414 -17.848 -3.128 1.00 45.12 182 THR A C 1
ATOM 1502 O O . THR A 1 182 ? -9.004 -16.879 -3.583 1.00 45.12 182 THR A O 1
ATOM 1505 N N . ASN A 1 183 ? -8.568 -19.074 -3.643 1.00 42.09 183 ASN A N 1
ATOM 1506 C CA . ASN A 1 183 ? -9.793 -19.466 -4.366 1.00 42.09 183 ASN A CA 1
ATOM 1507 C C . ASN A 1 183 ? -11.062 -19.240 -3.503 1.00 42.09 183 ASN A C 1
ATOM 1509 O O . ASN A 1 183 ? -12.177 -19.395 -3.981 1.00 42.09 183 ASN A O 1
ATOM 1513 N N . ASN A 1 184 ? -10.870 -18.852 -2.237 1.00 43.50 184 ASN A N 1
ATOM 1514 C CA . ASN A 1 184 ? -11.860 -18.410 -1.269 1.00 43.50 184 ASN A CA 1
ATOM 1515 C C . ASN A 1 184 ? -11.940 -16.875 -1.150 1.00 43.50 184 ASN A C 1
ATOM 1517 O O . ASN A 1 184 ? -12.392 -16.385 -0.115 1.00 43.50 184 ASN A O 1
ATOM 1521 N N . SER A 1 185 ? -11.461 -16.086 -2.127 1.00 50.41 185 SER A N 1
ATOM 1522 C CA . SER A 1 185 ? -11.934 -14.700 -2.211 1.00 50.41 185 SER A CA 1
ATOM 1523 C C . SER A 1 185 ? -13.449 -14.792 -2.326 1.00 50.41 185 SER A C 1
ATOM 1525 O O . SER A 1 185 ? -13.969 -15.288 -3.324 1.00 50.41 185 SER A O 1
ATOM 1527 N N . LYS A 1 186 ? -14.153 -14.367 -1.275 1.00 51.75 186 LYS A N 1
ATOM 1528 C CA . LYS A 1 186 ? -15.611 -14.489 -1.155 1.00 51.75 186 LYS A CA 1
ATOM 1529 C C . LYS A 1 186 ? -16.366 -13.740 -2.255 1.00 51.75 186 LYS A C 1
ATOM 1531 O O . LYS A 1 186 ? -17.581 -13.836 -2.332 1.00 51.75 186 LYS A O 1
ATOM 1536 N N . LEU A 1 187 ? -15.653 -12.978 -3.084 1.00 54.22 187 LEU A N 1
ATOM 1537 C CA . LEU A 1 187 ? -16.196 -12.162 -4.150 1.00 54.22 187 LEU A CA 1
ATOM 1538 C C . LEU A 1 187 ? -15.718 -12.699 -5.505 1.00 54.22 187 LEU A C 1
ATOM 1540 O O . LEU A 1 187 ? -14.650 -12.348 -6.007 1.00 54.22 187 LEU A O 1
ATOM 1544 N N . LEU A 1 188 ? -16.540 -13.560 -6.106 1.00 46.72 188 LEU A N 1
ATOM 1545 C CA . LEU A 1 188 ? -16.418 -14.025 -7.490 1.00 46.72 188 LEU A CA 1
ATOM 1546 C C . LEU A 1 188 ? -16.810 -12.889 -8.447 1.00 46.72 188 LEU A C 1
ATOM 1548 O O . LEU A 1 188 ? -17.905 -12.862 -8.995 1.00 46.72 188 LEU A O 1
ATOM 1552 N N . GLY A 1 189 ? -15.934 -11.909 -8.648 1.00 50.69 189 GLY A N 1
ATOM 1553 C CA . GLY A 1 189 ? -16.269 -10.789 -9.531 1.00 50.69 189 GLY A CA 1
ATOM 1554 C C . GLY A 1 189 ? -15.142 -9.792 -9.650 1.00 50.69 189 GLY A C 1
ATOM 1555 O O . GLY A 1 189 ? -14.601 -9.622 -10.745 1.00 50.69 189 GLY A O 1
ATOM 1556 N N . ASP A 1 190 ? -14.735 -9.257 -8.506 1.00 49.78 190 ASP A N 1
ATOM 1557 C CA . ASP A 1 190 ? -13.606 -8.354 -8.383 1.00 49.78 190 ASP A CA 1
ATOM 1558 C C . ASP A 1 190 ? -12.362 -9.106 -7.924 1.00 49.78 190 ASP A C 1
ATOM 1560 O O . ASP A 1 190 ? -12.394 -9.896 -6.979 1.00 49.78 190 ASP A O 1
ATOM 1564 N N . ASN A 1 191 ? -11.232 -8.795 -8.553 1.00 51.25 191 ASN A N 1
ATOM 1565 C CA . ASN A 1 191 ? -9.910 -9.162 -8.064 1.00 51.25 191 ASN A CA 1
ATOM 1566 C C . ASN A 1 191 ? -9.606 -8.345 -6.794 1.00 51.25 191 ASN A C 1
ATOM 1568 O O . ASN A 1 191 ? -8.706 -7.502 -6.786 1.00 51.25 191 ASN A O 1
ATOM 1572 N N . TYR A 1 192 ? -10.348 -8.583 -5.706 1.00 54.44 192 TYR A N 1
ATOM 1573 C CA . TYR A 1 192 ? -9.995 -8.177 -4.344 1.00 54.44 192 TYR A CA 1
ATOM 1574 C C . TYR A 1 192 ? -8.777 -8.990 -3.887 1.00 54.44 192 TYR A C 1
ATOM 1576 O O . TYR A 1 192 ? -8.797 -9.684 -2.874 1.00 54.44 192 TYR A O 1
ATOM 1584 N N . ILE A 1 193 ? -7.687 -8.893 -4.651 1.00 61.56 193 ILE A N 1
ATOM 1585 C CA . ILE A 1 193 ? -6.368 -9.292 -4.205 1.00 61.56 193 ILE A CA 1
ATOM 1586 C C . ILE A 1 193 ? -6.136 -8.502 -2.919 1.00 61.56 193 ILE A C 1
ATOM 1588 O O . ILE A 1 193 ? -6.176 -7.267 -2.908 1.00 61.56 193 ILE A O 1
ATOM 1592 N N . VAL A 1 194 ? -5.974 -9.242 -1.826 1.00 65.25 194 VAL A N 1
ATOM 1593 C CA . VAL A 1 194 ? -5.801 -8.684 -0.480 1.00 65.25 194 VAL A CA 1
ATOM 1594 C C . VAL A 1 194 ? -4.548 -7.819 -0.429 1.00 65.25 194 VAL A C 1
ATOM 1596 O O . VAL A 1 194 ? -4.495 -6.812 0.276 1.00 65.25 194 VAL A O 1
ATOM 1599 N N . SER A 1 195 ? -3.551 -8.215 -1.220 1.00 80.06 195 SER A N 1
ATOM 1600 C CA . SER A 1 195 ? -2.174 -7.801 -1.043 1.00 80.06 195 SER A CA 1
ATOM 1601 C C . SER A 1 195 ? -1.523 -7.374 -2.346 1.00 80.06 195 SER A C 1
ATOM 1603 O O . SER A 1 195 ? -1.500 -8.088 -3.347 1.00 80.06 195 SER A O 1
ATOM 1605 N N . ARG A 1 196 ? -0.943 -6.179 -2.316 1.00 88.31 196 ARG A N 1
ATOM 1606 C CA . ARG A 1 196 ? -0.069 -5.695 -3.384 1.00 88.31 196 ARG A CA 1
ATOM 1607 C C . ARG A 1 196 ? 1.212 -6.524 -3.429 1.00 88.31 196 ARG A C 1
ATOM 1609 O O . ARG A 1 196 ? 1.612 -7.110 -2.421 1.00 88.31 196 ARG A O 1
ATOM 1616 N N . HIS A 1 197 ? 1.883 -6.492 -4.579 1.00 90.38 197 HIS A N 1
ATOM 1617 C CA . HIS A 1 197 ? 3.233 -7.034 -4.725 1.00 90.38 197 HIS A CA 1
ATOM 1618 C C . HIS A 1 197 ? 4.171 -6.498 -3.630 1.00 90.38 197 HIS A C 1
ATOM 1620 O O . HIS A 1 197 ? 4.078 -5.335 -3.230 1.00 90.38 197 HIS A O 1
ATOM 1626 N N . CYS A 1 198 ? 5.073 -7.348 -3.141 1.00 91.75 198 CYS A N 1
ATOM 1627 C CA . CYS A 1 198 ? 6.037 -6.970 -2.113 1.00 91.75 198 CYS A CA 1
ATOM 1628 C C . CYS A 1 198 ? 7.206 -6.182 -2.703 1.00 91.75 198 CYS A C 1
ATOM 1630 O O . CYS A 1 198 ? 7.857 -6.642 -3.637 1.00 91.75 198 CYS A O 1
ATOM 1632 N N . MET A 1 199 ? 7.535 -5.057 -2.072 1.00 92.44 199 MET A N 1
ATOM 1633 C CA . MET A 1 199 ? 8.838 -4.412 -2.199 1.00 92.44 199 MET A CA 1
ATOM 1634 C C . MET A 1 199 ? 9.606 -4.654 -0.900 1.00 92.44 199 MET A C 1
ATOM 1636 O O . MET A 1 199 ? 9.183 -4.205 0.165 1.00 92.44 199 MET A O 1
ATOM 1640 N N . VAL A 1 200 ? 10.708 -5.396 -0.982 1.00 92.44 200 VAL A N 1
ATOM 1641 C CA . VAL A 1 200 ? 11.593 -5.640 0.161 1.00 92.44 200 VAL A CA 1
ATOM 1642 C C . VAL A 1 200 ? 12.728 -4.631 0.093 1.00 92.44 200 VAL A C 1
ATOM 1644 O O . VAL A 1 200 ? 13.516 -4.645 -0.846 1.00 92.44 200 VAL A O 1
ATOM 1647 N N . ILE A 1 201 ? 12.784 -3.741 1.081 1.00 90.31 201 ILE A N 1
ATOM 1648 C CA . ILE A 1 201 ? 13.841 -2.737 1.212 1.00 90.31 201 ILE A CA 1
ATOM 1649 C C . ILE A 1 201 ? 14.857 -3.275 2.212 1.00 90.31 201 ILE A C 1
ATOM 1651 O O . ILE A 1 201 ? 14.496 -3.651 3.328 1.00 90.31 201 ILE A O 1
ATOM 1655 N N . SER A 1 202 ? 16.119 -3.332 1.807 1.00 88.44 202 SER A N 1
ATOM 1656 C CA . SER A 1 202 ? 17.207 -3.803 2.653 1.00 88.44 202 SER A CA 1
ATOM 1657 C C . SER A 1 202 ? 18.492 -3.060 2.322 1.00 88.44 202 SER A C 1
ATOM 1659 O O . SER A 1 202 ? 18.727 -2.711 1.170 1.00 88.44 202 SER A O 1
ATOM 1661 N N . GLU A 1 203 ? 19.322 -2.854 3.339 1.00 86.06 203 GLU A N 1
ATOM 1662 C CA . GLU A 1 203 ? 20.710 -2.407 3.179 1.00 86.06 203 GLU A CA 1
ATOM 1663 C C . GLU A 1 203 ? 21.630 -3.568 2.763 1.00 86.06 203 GLU A C 1
ATOM 1665 O O . GLU A 1 203 ? 22.758 -3.346 2.337 1.00 86.06 203 GLU A O 1
ATOM 1670 N N . LEU A 1 204 ? 21.150 -4.814 2.874 1.00 85.62 204 LEU A N 1
ATOM 1671 C CA . LEU A 1 204 ? 21.887 -6.009 2.487 1.00 85.62 204 LEU A CA 1
ATOM 1672 C C . LEU A 1 204 ? 21.623 -6.338 1.017 1.00 85.62 204 LEU A C 1
ATOM 1674 O O . LEU A 1 204 ? 20.493 -6.659 0.630 1.00 85.62 204 LEU A O 1
ATOM 1678 N N . GLU A 1 205 ? 22.690 -6.368 0.222 1.00 83.06 205 GLU A N 1
ATOM 1679 C CA . GLU A 1 205 ? 22.636 -6.741 -1.196 1.00 83.06 205 GLU A CA 1
ATOM 1680 C C . GLU A 1 205 ? 22.045 -8.147 -1.402 1.00 83.06 205 GLU A C 1
ATOM 1682 O O . GLU A 1 205 ? 21.351 -8.399 -2.385 1.00 83.06 205 GLU A O 1
ATOM 1687 N N . HIS A 1 206 ? 22.222 -9.046 -0.433 1.00 85.88 206 HIS A N 1
ATOM 1688 C CA . HIS A 1 206 ? 21.751 -10.431 -0.491 1.00 85.88 206 HIS A CA 1
ATOM 1689 C C . HIS A 1 206 ? 20.489 -10.693 0.342 1.00 85.88 206 HIS A C 1
ATOM 1691 O O . HIS A 1 206 ? 20.253 -11.810 0.794 1.00 85.88 206 HIS A O 1
ATOM 1697 N N . SER A 1 207 ? 19.639 -9.684 0.548 1.00 89.81 207 SER A N 1
ATOM 1698 C CA . SER A 1 207 ? 18.381 -9.841 1.300 1.00 89.81 207 SER A CA 1
ATOM 1699 C C . SER A 1 207 ? 17.481 -10.980 0.793 1.00 89.81 207 SER A C 1
ATOM 1701 O O . SER A 1 207 ? 16.810 -11.635 1.588 1.00 89.81 207 SER A O 1
ATOM 1703 N N . TRP A 1 208 ? 17.514 -11.286 -0.506 1.00 90.94 208 TRP A N 1
ATOM 1704 C CA . TRP A 1 208 ? 16.808 -12.431 -1.088 1.00 90.94 208 TRP A CA 1
ATOM 1705 C C . TRP A 1 208 ? 17.333 -13.790 -0.585 1.00 90.94 208 TRP A C 1
ATOM 1707 O O . TRP A 1 208 ? 16.537 -14.716 -0.433 1.00 90.94 208 TRP A O 1
ATOM 1717 N N . GLN A 1 209 ? 18.629 -13.913 -0.268 1.00 92.75 209 GLN A N 1
ATOM 1718 C CA . GLN A 1 209 ? 19.206 -15.130 0.325 1.00 92.75 209 GLN A CA 1
ATOM 1719 C C . GLN A 1 209 ? 18.678 -15.341 1.738 1.00 92.75 209 GLN A C 1
ATOM 1721 O O . GLN A 1 209 ? 18.243 -16.437 2.071 1.00 92.75 209 GLN A O 1
ATOM 1726 N N . VAL A 1 210 ? 18.599 -14.271 2.533 1.00 93.19 210 VAL A N 1
ATOM 1727 C CA . VAL A 1 210 ? 18.013 -14.335 3.879 1.00 93.19 210 VAL A CA 1
ATOM 1728 C C . VAL A 1 210 ? 16.565 -14.834 3.808 1.00 93.19 210 VAL A C 1
ATOM 1730 O O . VAL A 1 210 ? 16.150 -15.667 4.612 1.00 93.19 210 VAL A O 1
ATOM 1733 N N . LEU A 1 211 ? 15.784 -14.382 2.820 1.00 94.31 211 LEU A N 1
ATOM 1734 C CA . LEU A 1 211 ? 14.416 -14.872 2.624 1.00 94.31 211 LEU A CA 1
ATOM 1735 C C . LEU A 1 211 ? 14.357 -16.348 2.181 1.00 94.31 211 LEU A C 1
ATOM 1737 O O . LEU A 1 211 ? 13.393 -17.033 2.530 1.00 94.31 211 LEU A O 1
ATOM 1741 N N . LEU A 1 212 ? 15.350 -16.842 1.432 1.00 94.19 212 LEU A N 1
ATOM 1742 C CA . LEU A 1 212 ? 15.484 -18.264 1.080 1.00 94.19 212 LEU A CA 1
ATOM 1743 C C . LEU A 1 212 ? 15.831 -19.118 2.305 1.00 94.19 212 LEU A C 1
ATOM 1745 O O . LEU A 1 212 ? 15.165 -20.117 2.557 1.00 94.19 212 LEU A O 1
ATOM 1749 N N . GLU A 1 213 ? 16.823 -18.704 3.094 1.00 94.06 213 GLU A N 1
ATOM 1750 C CA . GLU A 1 213 ? 17.266 -19.410 4.306 1.00 94.06 213 GLU A CA 1
ATOM 1751 C C . GLU A 1 213 ? 16.152 -19.517 5.353 1.00 94.06 213 GLU A C 1
ATOM 1753 O O . GLU A 1 213 ? 16.037 -20.521 6.053 1.00 94.06 213 GLU A O 1
ATOM 1758 N N . ASN A 1 214 ? 15.283 -18.506 5.421 1.00 93.00 214 ASN A N 1
ATOM 1759 C CA . ASN A 1 214 ? 14.111 -18.500 6.295 1.00 93.00 214 ASN A CA 1
ATOM 1760 C C . ASN A 1 214 ? 12.885 -19.212 5.681 1.00 93.00 214 ASN A C 1
ATOM 1762 O O . ASN A 1 214 ? 11.800 -19.176 6.262 1.00 93.00 214 ASN A O 1
ATOM 1766 N N . GLY A 1 215 ? 13.021 -19.845 4.509 1.00 92.69 215 GLY A N 1
ATOM 1767 C CA . GLY A 1 215 ? 11.965 -20.635 3.861 1.00 92.69 215 GLY A CA 1
ATOM 1768 C C . GLY A 1 215 ? 10.776 -19.824 3.335 1.00 92.69 215 GLY A C 1
ATOM 1769 O O . GLY A 1 215 ? 9.695 -20.372 3.110 1.00 92.69 215 GLY A O 1
ATOM 1770 N N . ILE A 1 216 ? 10.939 -18.511 3.167 1.00 93.38 216 ILE A N 1
ATOM 1771 C CA . ILE A 1 216 ? 9.892 -17.614 2.659 1.00 93.38 216 ILE A CA 1
ATOM 1772 C C . ILE A 1 216 ? 9.902 -17.609 1.139 1.00 93.38 216 ILE A C 1
ATOM 1774 O O . ILE A 1 216 ? 8.853 -17.743 0.495 1.00 93.38 216 ILE A O 1
ATOM 1778 N N . LEU A 1 217 ? 11.098 -17.479 0.572 1.00 93.75 217 LEU A N 1
ATOM 1779 C CA . LEU A 1 217 ? 11.355 -17.805 -0.821 1.00 93.75 217 LEU A CA 1
ATOM 1780 C C . LEU A 1 217 ? 11.680 -19.291 -0.944 1.00 93.75 217 LEU A C 1
ATOM 1782 O O . LEU A 1 217 ? 12.029 -19.958 0.030 1.00 93.75 217 LEU A O 1
ATOM 1786 N N . LYS A 1 218 ? 11.535 -19.814 -2.152 1.00 92.19 218 LYS A N 1
ATOM 1787 C CA . LYS A 1 218 ? 11.789 -21.207 -2.487 1.00 92.19 218 LYS A CA 1
ATOM 1788 C C . LYS A 1 218 ? 12.698 -21.288 -3.705 1.00 92.19 218 LYS A C 1
ATOM 1790 O O . LYS A 1 218 ? 12.702 -20.400 -4.551 1.00 92.19 218 LYS A O 1
ATOM 1795 N N . TYR A 1 219 ? 13.435 -22.387 -3.819 1.00 90.06 219 TYR A N 1
ATOM 1796 C CA . TYR A 1 219 ? 14.332 -22.621 -4.953 1.00 90.06 219 TYR A CA 1
ATOM 1797 C C . TYR A 1 219 ? 13.605 -22.795 -6.297 1.00 90.06 219 TYR A C 1
ATOM 1799 O O . TYR A 1 219 ? 14.236 -22.653 -7.338 1.00 90.06 219 TYR A O 1
ATOM 1807 N N . ASP A 1 220 ? 12.303 -23.101 -6.293 1.00 92.19 220 ASP A N 1
ATOM 1808 C CA . ASP A 1 220 ? 11.467 -23.168 -7.499 1.00 92.19 220 ASP A CA 1
ATOM 1809 C C . ASP A 1 220 ? 10.906 -21.803 -7.935 1.00 92.19 220 ASP A C 1
ATOM 1811 O O . ASP A 1 220 ? 10.275 -21.714 -8.994 1.00 92.19 220 ASP A O 1
ATOM 1815 N N . ASP A 1 221 ? 11.146 -20.742 -7.156 1.00 93.25 221 ASP A N 1
ATOM 1816 C CA . ASP A 1 221 ? 10.836 -19.379 -7.574 1.00 93.25 221 ASP A CA 1
ATOM 1817 C C . ASP A 1 221 ? 11.749 -18.920 -8.713 1.00 93.25 221 ASP A C 1
ATOM 1819 O O . ASP A 1 221 ? 12.898 -19.344 -8.849 1.00 93.25 221 ASP A O 1
ATOM 1823 N N . VAL A 1 222 ? 11.250 -17.990 -9.525 1.00 94.56 222 VAL A N 1
ATOM 1824 C CA . VAL A 1 222 ? 12.019 -17.428 -10.635 1.00 94.56 222 VAL A CA 1
ATOM 1825 C C . VAL A 1 222 ? 12.731 -16.163 -10.178 1.00 94.56 222 VAL A C 1
ATOM 1827 O O . VAL A 1 222 ? 12.099 -15.144 -9.908 1.00 94.56 222 VAL A O 1
ATOM 1830 N N . PHE A 1 223 ? 14.059 -16.216 -10.127 1.00 93.31 223 PHE A N 1
ATOM 1831 C CA . PHE A 1 223 ? 14.901 -15.074 -9.790 1.00 93.31 223 PHE A CA 1
ATOM 1832 C C . PHE A 1 223 ? 15.400 -14.391 -11.061 1.00 93.31 223 PHE A C 1
ATOM 1834 O O . PHE A 1 223 ? 16.052 -15.021 -11.895 1.00 93.31 223 PHE A O 1
ATOM 1841 N N . LEU A 1 224 ? 15.090 -13.105 -11.205 1.00 92.06 224 LEU A N 1
ATOM 1842 C CA . LEU A 1 224 ? 15.567 -12.270 -12.299 1.00 92.06 224 LEU A CA 1
ATOM 1843 C C . LEU A 1 224 ? 16.503 -11.205 -11.728 1.00 92.06 224 LEU A C 1
ATOM 1845 O O . LEU A 1 224 ? 16.092 -10.357 -10.931 1.00 92.06 224 LEU A O 1
ATOM 1849 N N . PHE A 1 225 ? 17.759 -11.267 -12.156 1.00 88.19 225 PHE A N 1
ATOM 1850 C CA . PHE A 1 225 ? 18.819 -10.348 -11.766 1.00 88.19 225 PHE A CA 1
ATOM 1851 C C . PHE A 1 225 ? 19.270 -9.562 -12.988 1.00 88.19 225 PHE A C 1
ATOM 1853 O O . PHE A 1 225 ? 19.330 -10.101 -14.095 1.00 88.19 225 PHE A O 1
ATOM 1860 N N . LYS A 1 226 ? 19.631 -8.298 -12.789 1.00 81.31 226 LYS A N 1
ATOM 1861 C CA . LYS A 1 226 ? 20.315 -7.538 -13.831 1.00 81.31 226 LYS A CA 1
ATOM 1862 C C . LYS A 1 226 ? 21.689 -8.156 -14.100 1.00 81.31 226 LYS A C 1
ATOM 1864 O O . LYS A 1 226 ? 22.455 -8.377 -13.166 1.00 81.31 226 LYS A O 1
ATOM 1869 N N . SER A 1 227 ? 21.994 -8.426 -15.369 1.00 76.25 227 SER A N 1
ATOM 1870 C CA . SER A 1 227 ? 23.334 -8.863 -15.763 1.00 76.25 227 SER A CA 1
ATOM 1871 C C . SER A 1 227 ? 24.325 -7.711 -15.599 1.00 76.25 227 SER A C 1
ATOM 1873 O O . SER A 1 227 ? 24.095 -6.607 -16.096 1.00 76.25 227 SER A O 1
ATOM 1875 N N . GLU A 1 228 ? 25.437 -7.972 -14.914 1.00 73.19 228 GLU A N 1
ATOM 1876 C CA . GLU A 1 228 ? 26.551 -7.027 -14.787 1.00 73.19 228 GLU A CA 1
ATOM 1877 C C . GLU A 1 228 ? 27.658 -7.284 -15.821 1.00 73.19 228 GLU A C 1
ATOM 1879 O O . GLU A 1 228 ? 28.633 -6.533 -15.880 1.00 73.19 228 GLU A O 1
ATOM 1884 N N . PHE A 1 229 ? 27.512 -8.288 -16.694 1.00 74.94 229 PHE A N 1
ATOM 1885 C CA . PHE A 1 229 ? 28.494 -8.567 -17.740 1.00 74.94 229 PHE A CA 1
ATOM 1886 C C . PHE A 1 229 ? 28.534 -7.441 -18.784 1.00 74.94 229 PHE A C 1
ATOM 1888 O O . PHE A 1 229 ? 27.506 -7.003 -19.297 1.00 74.94 229 PHE A O 1
ATOM 1895 N N . ALA A 1 230 ? 29.742 -6.989 -19.138 1.00 68.06 230 ALA A N 1
ATOM 1896 C CA . ALA A 1 230 ? 29.957 -5.806 -19.979 1.00 68.06 230 ALA A CA 1
ATOM 1897 C C . ALA A 1 230 ? 29.270 -5.873 -21.360 1.00 68.06 230 ALA A C 1
ATOM 1899 O O . ALA A 1 230 ? 28.861 -4.843 -21.894 1.00 68.06 230 ALA A O 1
ATOM 1900 N N . HIS A 1 231 ? 29.116 -7.072 -21.932 1.00 64.44 231 HIS A N 1
ATOM 1901 C CA . HIS A 1 231 ? 28.420 -7.262 -23.208 1.00 64.44 231 HIS A CA 1
ATOM 1902 C C . HIS A 1 231 ? 26.895 -7.168 -23.095 1.00 64.44 231 HIS A C 1
ATOM 1904 O O . HIS A 1 231 ? 26.254 -6.704 -24.036 1.00 64.44 231 HIS A O 1
ATOM 1910 N N . ASP A 1 232 ? 26.319 -7.512 -21.945 1.00 66.06 232 ASP A N 1
ATOM 1911 C CA . ASP A 1 232 ? 24.867 -7.520 -21.759 1.00 66.06 232 ASP A CA 1
ATOM 1912 C C . ASP A 1 232 ? 24.327 -6.118 -21.460 1.00 66.06 232 ASP A C 1
ATOM 1914 O O . ASP A 1 232 ? 23.220 -5.783 -21.875 1.00 66.06 232 ASP A O 1
ATOM 1918 N N . GLN A 1 233 ? 25.132 -5.259 -20.821 1.00 62.16 233 GLN A N 1
ATOM 1919 C CA . GLN A 1 233 ? 24.737 -3.899 -20.424 1.00 62.16 233 GLN A CA 1
ATOM 1920 C C . GLN A 1 233 ? 24.385 -2.975 -21.604 1.00 62.16 233 GLN A C 1
ATOM 1922 O O . GLN A 1 233 ? 23.685 -1.982 -21.421 1.00 62.16 233 GLN A O 1
ATOM 1927 N N . THR A 1 234 ? 24.880 -3.273 -22.808 1.00 59.41 234 THR A N 1
ATOM 1928 C CA . THR A 1 234 ? 24.654 -2.444 -24.006 1.00 59.41 234 THR A CA 1
ATOM 1929 C C . THR A 1 234 ? 23.469 -2.907 -24.851 1.00 59.41 234 THR A C 1
ATOM 1931 O O . THR A 1 234 ? 23.095 -2.214 -25.798 1.00 59.41 234 THR A O 1
ATOM 1934 N N . SER A 1 235 ? 22.851 -4.044 -24.515 1.00 66.25 235 SER A N 1
ATOM 1935 C CA . SER A 1 235 ? 21.772 -4.639 -25.302 1.00 66.25 235 SER A CA 1
ATOM 1936 C C . SER A 1 235 ? 20.441 -4.630 -24.545 1.00 66.25 235 SER A C 1
ATOM 1938 O O . SER A 1 235 ? 20.351 -5.083 -23.408 1.00 66.25 235 SER A O 1
ATOM 1940 N N . SER A 1 236 ? 19.367 -4.187 -25.202 1.00 72.06 236 SER A N 1
ATOM 1941 C CA . SER A 1 236 ? 17.992 -4.293 -24.680 1.00 72.06 236 SER A CA 1
ATOM 1942 C C . SER A 1 236 ? 17.429 -5.721 -24.738 1.00 72.06 236 SER A C 1
ATOM 1944 O O . SER A 1 236 ? 16.280 -5.961 -24.368 1.00 72.06 236 SER A O 1
ATOM 1946 N N . ILE A 1 237 ? 18.225 -6.685 -25.214 1.00 77.62 237 ILE A N 1
ATOM 1947 C CA . ILE A 1 237 ? 17.822 -8.086 -25.365 1.00 77.62 237 ILE A CA 1
ATOM 1948 C C . ILE A 1 237 ? 17.524 -8.698 -23.993 1.00 77.62 237 ILE A C 1
ATOM 1950 O O . ILE A 1 237 ? 16.486 -9.335 -23.825 1.00 77.62 237 ILE A O 1
ATOM 1954 N N . SER A 1 238 ? 18.377 -8.438 -22.996 1.00 79.00 238 SER A N 1
ATOM 1955 C CA . SER A 1 238 ? 18.181 -8.942 -21.631 1.00 79.00 238 SER A CA 1
ATOM 1956 C C . SER A 1 238 ? 16.866 -8.444 -21.013 1.00 79.00 238 SER A C 1
ATOM 1958 O O . SER A 1 238 ? 16.134 -9.220 -20.399 1.00 79.00 238 SER A O 1
ATOM 1960 N N . ASP A 1 239 ? 16.507 -7.177 -21.246 1.00 84.06 239 ASP A N 1
ATOM 1961 C CA . ASP A 1 239 ? 15.245 -6.602 -20.768 1.00 84.06 239 ASP A CA 1
ATOM 1962 C C . ASP A 1 239 ? 14.030 -7.303 -21.393 1.00 84.06 239 ASP A C 1
ATOM 1964 O O . ASP A 1 239 ? 13.071 -7.639 -20.693 1.00 84.06 239 ASP A O 1
ATOM 1968 N N . TYR A 1 240 ? 14.085 -7.591 -22.697 1.00 85.81 240 TYR A N 1
ATOM 1969 C CA . TYR A 1 240 ? 13.028 -8.324 -23.394 1.00 85.81 240 TYR A CA 1
ATOM 1970 C C . TYR A 1 240 ? 12.890 -9.769 -22.889 1.00 85.81 240 TYR A C 1
ATOM 1972 O O . TYR A 1 240 ? 11.778 -10.257 -22.673 1.00 85.81 240 TYR A O 1
ATOM 1980 N N . GLU A 1 241 ? 14.007 -10.454 -22.640 1.00 87.38 241 GLU A N 1
ATOM 1981 C CA . GLU A 1 241 ? 13.998 -11.793 -22.046 1.00 87.38 241 GLU A CA 1
ATOM 1982 C C . GLU A 1 241 ? 13.411 -11.797 -20.631 1.00 87.38 241 GLU A C 1
ATOM 1984 O O . GLU A 1 241 ? 12.615 -12.680 -20.297 1.00 87.38 241 GLU A O 1
ATOM 1989 N N . HIS A 1 242 ? 13.759 -10.809 -19.801 1.00 90.94 242 HIS A N 1
ATOM 1990 C CA . HIS A 1 242 ? 13.172 -10.647 -18.473 1.00 90.94 242 HIS A CA 1
ATOM 1991 C C . HIS A 1 242 ? 11.663 -10.419 -18.547 1.00 90.94 242 HIS A C 1
ATOM 1993 O O . HIS A 1 242 ? 10.918 -11.088 -17.830 1.00 90.94 242 HIS A O 1
ATOM 1999 N N . LEU A 1 243 ? 11.197 -9.551 -19.447 1.00 91.06 243 LEU A N 1
ATOM 2000 C CA . LEU A 1 243 ? 9.769 -9.306 -19.649 1.00 91.06 243 LEU A CA 1
ATOM 2001 C C . LEU A 1 243 ? 9.019 -10.573 -20.070 1.00 91.06 243 LEU A C 1
ATOM 2003 O O . LEU A 1 243 ? 7.990 -10.898 -19.478 1.00 91.06 243 LEU A O 1
ATOM 2007 N N . ASN A 1 244 ? 9.557 -11.343 -21.016 1.00 91.25 244 ASN A N 1
ATOM 2008 C CA . ASN A 1 244 ? 8.948 -12.611 -21.424 1.00 91.25 244 ASN A CA 1
ATOM 2009 C C . ASN A 1 244 ? 8.905 -13.633 -20.281 1.00 91.25 244 ASN A C 1
ATOM 2011 O O . ASN A 1 244 ? 7.909 -14.338 -20.122 1.00 91.25 244 ASN A O 1
ATOM 2015 N N . LYS A 1 245 ? 9.953 -13.703 -19.449 1.00 93.25 245 LYS A N 1
ATOM 2016 C CA . LYS A 1 245 ? 9.946 -14.561 -18.254 1.00 93.25 245 LYS A CA 1
ATOM 2017 C C . LYS A 1 245 ? 8.864 -14.130 -17.266 1.00 93.25 245 LYS A C 1
ATOM 2019 O O . LYS A 1 245 ? 8.163 -14.999 -16.753 1.00 93.25 245 LYS A O 1
ATOM 2024 N N . VAL A 1 246 ? 8.686 -12.826 -17.034 1.00 93.81 246 VAL A N 1
ATOM 2025 C CA . VAL A 1 246 ? 7.600 -12.304 -16.185 1.00 93.81 246 VAL A CA 1
ATOM 2026 C C . VAL A 1 246 ? 6.236 -12.706 -16.748 1.00 93.81 246 VAL A C 1
ATOM 2028 O O . VAL A 1 246 ? 5.435 -13.271 -16.008 1.00 93.81 246 VAL A O 1
ATOM 2031 N N . ILE A 1 247 ? 5.996 -12.508 -18.049 1.00 92.31 247 ILE A N 1
ATOM 2032 C CA . ILE A 1 247 ? 4.740 -12.894 -18.718 1.00 92.31 247 ILE A CA 1
ATOM 2033 C C . ILE A 1 247 ? 4.458 -14.392 -18.540 1.00 92.31 247 ILE A C 1
ATOM 2035 O O . ILE A 1 247 ? 3.371 -14.767 -18.104 1.00 92.31 247 ILE A O 1
ATOM 2039 N N . ASN A 1 248 ? 5.449 -15.250 -18.792 1.00 94.19 248 ASN A N 1
ATOM 2040 C CA . ASN A 1 248 ? 5.304 -16.699 -18.624 1.00 94.19 248 ASN A CA 1
ATOM 2041 C C . ASN A 1 248 ? 5.029 -17.091 -17.164 1.00 94.19 248 ASN A C 1
ATOM 2043 O O . ASN A 1 248 ? 4.268 -18.019 -16.892 1.00 94.19 248 ASN A O 1
ATOM 2047 N N . CYS A 1 249 ? 5.637 -16.399 -16.200 1.00 93.12 249 CYS A N 1
ATOM 2048 C CA . CYS A 1 249 ? 5.381 -16.659 -14.786 1.00 93.12 249 CYS A CA 1
ATOM 2049 C C . CYS A 1 249 ? 3.978 -16.218 -14.365 1.00 93.12 249 CYS A C 1
ATOM 2051 O O . CYS A 1 249 ? 3.343 -16.920 -13.583 1.00 93.12 249 CYS A O 1
ATOM 2053 N N . MET A 1 250 ? 3.475 -15.106 -14.908 1.00 89.38 250 MET A N 1
ATOM 2054 C CA . MET A 1 250 ? 2.095 -14.672 -14.686 1.00 89.38 250 MET A CA 1
ATOM 2055 C C . MET A 1 250 ? 1.089 -15.695 -15.223 1.00 89.38 250 MET A C 1
ATOM 2057 O O . MET A 1 250 ? 0.135 -16.013 -14.522 1.00 89.38 250 MET A O 1
ATOM 2061 N N . ASP A 1 251 ? 1.331 -16.235 -16.421 1.00 89.31 251 ASP A N 1
ATOM 2062 C CA . ASP A 1 251 ? 0.484 -17.265 -17.042 1.00 89.31 251 ASP A CA 1
ATOM 2063 C C . ASP A 1 251 ? 0.506 -18.591 -16.260 1.00 89.31 251 ASP A C 1
ATOM 2065 O O . ASP A 1 251 ? -0.521 -19.218 -16.021 1.00 89.31 251 ASP A O 1
ATOM 2069 N N . THR A 1 252 ? 1.683 -18.993 -15.772 1.00 90.38 252 THR A N 1
ATOM 2070 C CA . THR A 1 252 ? 1.863 -20.260 -15.037 1.00 90.38 252 THR A CA 1
ATOM 2071 C C . THR A 1 252 ? 1.627 -20.157 -13.528 1.00 90.38 252 THR A C 1
ATOM 2073 O O . THR A 1 252 ? 1.745 -21.158 -12.818 1.00 90.38 252 THR A O 1
ATOM 2076 N N . GLY A 1 253 ? 1.315 -18.965 -13.009 1.00 87.62 253 GLY A N 1
ATOM 2077 C CA . GLY A 1 253 ? 1.118 -18.727 -11.576 1.00 87.62 253 GLY A CA 1
ATOM 2078 C C . GLY A 1 253 ? 2.391 -18.893 -10.735 1.00 87.62 253 GLY A C 1
ATOM 2079 O O . GLY A 1 253 ? 2.312 -19.228 -9.550 1.00 87.62 253 GLY A O 1
ATOM 2080 N N . LYS A 1 254 ? 3.570 -18.691 -11.333 1.00 90.25 254 LYS A N 1
ATOM 2081 C CA . LYS A 1 254 ? 4.863 -18.766 -10.642 1.00 90.25 254 LYS A CA 1
ATOM 2082 C C . LYS A 1 254 ? 5.254 -17.424 -10.037 1.00 90.25 254 LYS A C 1
ATOM 2084 O O . LYS A 1 254 ? 5.052 -16.363 -10.624 1.00 90.25 254 LYS A O 1
ATOM 2089 N N . ARG A 1 255 ? 5.867 -17.480 -8.855 1.00 91.38 255 ARG A N 1
ATOM 2090 C CA . ARG A 1 255 ? 6.410 -16.303 -8.175 1.00 91.38 255 ARG A CA 1
ATOM 2091 C C . ARG A 1 255 ? 7.711 -15.863 -8.848 1.00 91.38 255 ARG A C 1
ATOM 2093 O O . ARG A 1 255 ? 8.578 -16.689 -9.131 1.00 91.38 255 ARG A O 1
ATOM 2100 N N . VAL A 1 256 ? 7.832 -14.554 -9.062 1.00 94.12 256 VAL A N 1
ATOM 2101 C CA . VAL A 1 256 ? 9.019 -13.910 -9.633 1.00 94.12 256 VAL A CA 1
ATOM 2102 C C . VAL A 1 256 ? 9.623 -12.955 -8.614 1.00 94.12 256 VAL A C 1
ATOM 2104 O O . VAL A 1 256 ? 8.901 -12.180 -7.985 1.00 94.12 256 VAL A O 1
ATOM 2107 N N . ILE A 1 257 ? 10.944 -12.998 -8.474 1.00 93.69 257 ILE A N 1
ATOM 2108 C CA . ILE A 1 257 ? 11.735 -12.077 -7.667 1.00 93.69 257 ILE A CA 1
ATOM 2109 C C . ILE A 1 257 ? 12.531 -11.206 -8.629 1.00 93.69 257 ILE A C 1
ATOM 2111 O O . ILE A 1 257 ? 13.368 -11.704 -9.379 1.00 93.69 257 ILE A O 1
ATOM 2115 N N . LEU A 1 258 ? 12.239 -9.906 -8.608 1.00 92.81 258 LEU A N 1
ATOM 2116 C CA . LEU A 1 258 ? 12.923 -8.898 -9.411 1.00 92.81 258 LEU A CA 1
ATOM 2117 C C . LEU A 1 258 ? 13.973 -8.211 -8.541 1.00 92.81 258 LEU A C 1
ATOM 2119 O O . LEU A 1 258 ? 13.624 -7.621 -7.518 1.00 92.81 258 LEU A O 1
ATOM 2123 N N . TYR A 1 259 ? 15.238 -8.272 -8.948 1.00 89.75 259 TYR A N 1
ATOM 2124 C CA . TYR A 1 259 ? 16.343 -7.658 -8.217 1.00 89.75 259 TYR A CA 1
ATOM 2125 C C . TYR A 1 259 ? 17.129 -6.697 -9.116 1.00 89.75 259 TYR A C 1
ATOM 2127 O O . TYR A 1 259 ? 17.723 -7.114 -10.111 1.00 89.75 259 TYR A O 1
ATOM 2135 N N . ASN A 1 260 ? 17.137 -5.411 -8.747 1.00 82.50 260 ASN A N 1
ATOM 2136 C CA . ASN A 1 260 ? 17.832 -4.319 -9.446 1.00 82.50 260 ASN A CA 1
ATOM 2137 C C . ASN A 1 260 ? 17.476 -4.190 -10.945 1.00 82.50 260 ASN A C 1
ATOM 2139 O O . ASN A 1 260 ? 18.336 -3.922 -11.782 1.00 82.50 260 ASN A O 1
ATOM 2143 N N . LEU A 1 261 ? 16.196 -4.366 -11.291 1.00 82.94 261 LEU A N 1
ATOM 2144 C CA . LEU A 1 261 ? 15.679 -4.345 -12.668 1.00 82.94 261 LEU A CA 1
ATOM 2145 C C . LEU A 1 261 ? 14.925 -3.045 -13.005 1.00 82.94 261 LEU A C 1
ATOM 2147 O O . LEU A 1 261 ? 13.779 -3.071 -13.453 1.00 82.94 261 LEU A O 1
ATOM 2151 N N . ASP A 1 262 ? 15.571 -1.895 -12.804 1.00 80.81 262 ASP A N 1
ATOM 2152 C CA . ASP A 1 262 ? 14.961 -0.581 -13.077 1.00 80.81 262 ASP A CA 1
ATOM 2153 C C . ASP A 1 262 ? 14.591 -0.386 -14.560 1.00 80.81 262 ASP A C 1
ATOM 2155 O O . ASP A 1 262 ? 13.641 0.327 -14.876 1.00 80.81 262 ASP A O 1
ATOM 2159 N N . SER A 1 263 ? 15.304 -1.052 -15.475 1.00 81.88 263 SER A N 1
ATOM 2160 C CA . SER A 1 263 ? 15.118 -0.937 -16.930 1.00 81.88 263 SER A CA 1
ATOM 2161 C C . SER A 1 263 ? 13.751 -1.418 -17.417 1.00 81.88 263 SER A C 1
ATOM 2163 O O . SER A 1 263 ? 13.198 -0.853 -18.357 1.00 81.88 263 SER A O 1
ATOM 2165 N N . ILE A 1 264 ? 13.171 -2.429 -16.766 1.00 84.56 264 ILE A N 1
ATOM 2166 C CA . ILE A 1 264 ? 11.872 -2.996 -17.157 1.00 84.56 264 ILE A CA 1
ATOM 2167 C C . ILE A 1 264 ? 10.702 -2.398 -16.369 1.00 84.56 264 ILE A C 1
ATOM 2169 O O . ILE A 1 264 ? 9.549 -2.731 -16.646 1.00 84.56 264 ILE A O 1
ATOM 2173 N N . TYR A 1 265 ? 10.965 -1.514 -15.398 1.00 83.31 265 TYR A N 1
ATOM 2174 C CA . TYR A 1 265 ? 9.936 -0.972 -14.508 1.00 83.31 265 TYR A CA 1
ATOM 2175 C C . TYR A 1 265 ? 8.812 -0.265 -15.274 1.00 83.31 265 TYR A C 1
ATOM 2177 O O . TYR A 1 265 ? 7.637 -0.520 -15.007 1.00 83.31 265 TYR A O 1
ATOM 2185 N N . GLU A 1 266 ? 9.156 0.571 -16.260 1.00 83.44 266 GLU A N 1
ATOM 2186 C CA . GLU A 1 266 ? 8.161 1.278 -17.081 1.00 83.44 266 GLU A CA 1
ATOM 2187 C C . GLU A 1 266 ? 7.232 0.302 -17.815 1.00 83.44 266 GLU A C 1
ATOM 2189 O O . GLU A 1 266 ? 6.024 0.522 -17.881 1.00 83.44 266 GLU A O 1
ATOM 2194 N N . SER A 1 267 ? 7.776 -0.822 -18.288 1.00 87.50 267 SER A N 1
ATOM 2195 C CA . SER A 1 267 ? 7.011 -1.863 -18.986 1.00 87.50 267 SER A CA 1
ATOM 2196 C C . SER A 1 267 ? 6.095 -2.661 -18.051 1.00 87.50 267 SER A C 1
ATOM 2198 O O . SER A 1 267 ? 5.090 -3.215 -18.489 1.00 87.50 267 SER A O 1
ATOM 2200 N N . LEU A 1 268 ? 6.413 -2.714 -16.754 1.00 88.50 268 LEU A N 1
ATOM 2201 C CA . LEU A 1 268 ? 5.629 -3.419 -15.737 1.00 88.50 268 LEU A CA 1
ATOM 2202 C C . LEU A 1 268 ? 4.628 -2.512 -15.008 1.00 88.50 268 LEU A C 1
ATOM 2204 O O . LEU A 1 268 ? 3.910 -2.989 -14.128 1.00 88.50 268 LEU A O 1
ATOM 2208 N N . TYR A 1 269 ? 4.549 -1.224 -15.356 1.00 85.62 269 TYR A N 1
ATOM 2209 C CA . TYR A 1 269 ? 3.763 -0.237 -14.613 1.00 85.62 269 TYR A CA 1
ATOM 2210 C C . TYR A 1 269 ? 2.291 -0.643 -14.443 1.00 85.62 269 TYR A C 1
ATOM 2212 O O . TYR A 1 269 ? 1.775 -0.678 -13.323 1.00 85.62 269 TYR A O 1
ATOM 2220 N N . ASP A 1 270 ? 1.618 -1.014 -15.534 1.00 84.12 270 ASP A N 1
ATOM 2221 C CA . ASP 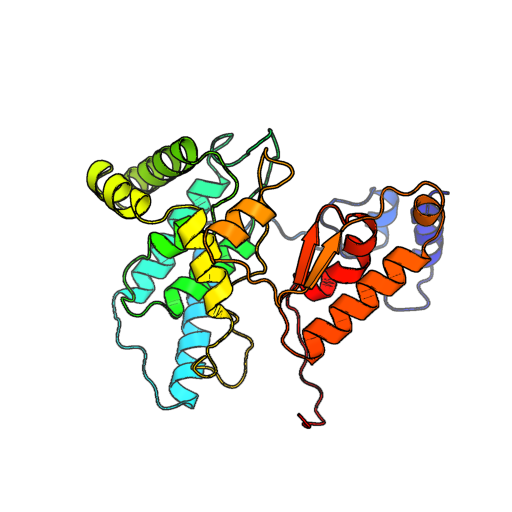A 1 270 ? 0.205 -1.412 -15.495 1.00 84.12 270 ASP A CA 1
ATOM 2222 C C . ASP A 1 270 ? -0.015 -2.721 -14.734 1.00 84.12 270 ASP A C 1
ATOM 2224 O O . ASP A 1 270 ? -0.991 -2.853 -13.988 1.00 84.12 270 ASP A O 1
ATOM 2228 N N . MET A 1 271 ? 0.931 -3.656 -14.852 1.00 87.25 271 MET A N 1
ATOM 2229 C CA . MET A 1 271 ? 0.912 -4.911 -14.107 1.00 87.25 271 MET A CA 1
ATOM 2230 C C . MET A 1 271 ? 1.015 -4.651 -12.601 1.00 87.25 271 MET A C 1
ATOM 2232 O O . MET A 1 271 ? 0.206 -5.165 -11.829 1.00 87.25 271 MET A O 1
ATOM 2236 N N . LEU A 1 272 ? 1.959 -3.802 -12.179 1.00 87.69 272 LEU A N 1
ATOM 2237 C CA . LEU A 1 272 ? 2.188 -3.467 -10.768 1.00 87.69 272 LEU A CA 1
ATOM 2238 C C . LEU A 1 272 ? 1.010 -2.691 -10.168 1.00 87.69 272 LEU A C 1
ATOM 2240 O O . LEU A 1 272 ? 0.767 -2.762 -8.963 1.00 87.69 272 LEU A O 1
ATOM 2244 N N . ASN A 1 273 ? 0.253 -1.979 -11.007 1.00 83.81 273 ASN A N 1
ATOM 2245 C CA . ASN A 1 273 ? -0.976 -1.295 -10.617 1.00 83.81 273 ASN A CA 1
ATOM 2246 C C . ASN A 1 273 ? -2.172 -2.240 -10.400 1.00 83.81 273 ASN A C 1
ATOM 2248 O O . ASN A 1 273 ? -3.211 -1.767 -9.936 1.00 83.81 273 ASN A O 1
ATOM 2252 N N . GLN A 1 274 ? -2.047 -3.534 -10.725 1.00 81.88 274 GLN A N 1
ATOM 2253 C CA . GLN A 1 274 ? -3.074 -4.567 -10.531 1.00 81.88 274 GLN A CA 1
ATOM 2254 C C . GLN A 1 274 ? -4.439 -4.213 -11.157 1.00 81.88 274 GLN A C 1
ATOM 2256 O O . GLN A 1 274 ? -5.501 -4.542 -10.623 1.00 81.88 274 GLN A O 1
ATOM 2261 N N . ARG A 1 275 ? -4.428 -3.526 -12.308 1.00 76.75 275 ARG A N 1
ATOM 2262 C CA . ARG A 1 275 ? -5.637 -3.167 -13.068 1.00 76.75 275 ARG A CA 1
ATOM 2263 C C . ARG A 1 275 ? -5.927 -4.213 -14.141 1.00 76.75 275 ARG A C 1
ATOM 2265 O O . ARG A 1 275 ? -5.597 -4.030 -15.307 1.00 76.75 275 ARG A O 1
ATOM 2272 N N . TYR A 1 276 ? -6.547 -5.316 -13.737 1.00 78.06 276 TYR A N 1
ATOM 2273 C CA . TYR A 1 276 ? -6.879 -6.419 -14.640 1.00 78.06 276 TYR A CA 1
ATOM 2274 C C . TYR A 1 276 ? -8.263 -6.250 -15.274 1.00 78.06 276 TYR A C 1
ATOM 2276 O O . TYR A 1 276 ? -9.200 -5.783 -14.630 1.00 78.06 276 TYR A O 1
ATOM 2284 N N . GLN A 1 277 ? -8.402 -6.681 -16.526 1.00 76.00 277 GLN A N 1
ATOM 2285 C CA . GLN A 1 277 ? -9.679 -6.751 -17.234 1.00 76.00 277 GLN A CA 1
ATOM 2286 C C . GLN A 1 277 ? -9.984 -8.209 -17.578 1.00 76.00 277 GLN A C 1
ATOM 2288 O O . GLN A 1 277 ? -9.114 -8.933 -18.064 1.00 76.00 277 GLN A O 1
ATOM 2293 N N . LYS A 1 278 ? -11.226 -8.642 -17.352 1.00 72.81 278 LYS A N 1
ATOM 2294 C CA . LYS A 1 278 ? -11.696 -9.947 -17.828 1.00 72.81 278 LYS A CA 1
ATOM 2295 C C . LYS A 1 278 ? -12.051 -9.821 -19.304 1.00 72.81 278 LYS A C 1
ATOM 2297 O O . LYS A 1 278 ? -12.864 -8.975 -19.675 1.00 72.81 278 LYS A O 1
ATOM 2302 N N . LYS A 1 279 ? -11.461 -10.665 -20.151 1.00 75.19 279 LYS A N 1
ATOM 2303 C CA . LYS A 1 279 ? -11.927 -10.787 -21.534 1.00 75.19 279 LYS A CA 1
ATOM 2304 C C . LYS A 1 279 ? -13.295 -11.489 -21.529 1.00 75.19 279 LYS A C 1
ATOM 2306 O O . LYS A 1 279 ? -13.446 -12.473 -20.808 1.00 75.19 279 LYS A O 1
ATOM 2311 N N . PRO A 1 280 ? -14.274 -11.036 -22.336 1.00 65.31 280 PRO A N 1
ATOM 2312 C CA . PRO A 1 280 ? -15.588 -11.683 -22.445 1.00 65.31 280 PRO A CA 1
ATOM 2313 C C . PRO A 1 280 ? -15.506 -13.154 -22.879 1.00 65.31 280 PRO A C 1
ATOM 2315 O O . PRO A 1 280 ? -16.391 -13.951 -22.584 1.00 65.31 280 PRO A O 1
ATOM 2318 N N . SER A 1 281 ? -14.426 -13.529 -23.568 1.00 56.34 281 SER A N 1
ATOM 2319 C CA . SER A 1 281 ? -14.107 -14.909 -23.909 1.00 56.34 281 SER A CA 1
ATOM 2320 C C . SER A 1 281 ? -13.472 -15.616 -22.707 1.00 56.34 281 SER A C 1
ATOM 2322 O O . SER A 1 281 ? -12.248 -15.692 -22.597 1.00 56.34 281 SER A O 1
ATOM 2324 N N . GLY A 1 282 ? -14.302 -16.115 -21.793 1.00 50.28 282 GLY A N 1
ATOM 2325 C CA . GLY A 1 282 ? -13.862 -17.069 -20.779 1.00 50.28 282 GLY A CA 1
ATOM 2326 C C . GLY A 1 282 ? -13.291 -18.329 -21.437 1.00 50.28 282 GLY A C 1
ATOM 2327 O O . GLY A 1 282 ? -13.975 -18.949 -22.250 1.00 50.28 282 GLY A O 1
ATOM 2328 N N . LYS A 1 283 ? -12.029 -18.629 -21.119 1.00 36.94 283 LYS A N 1
ATOM 2329 C CA . LYS A 1 283 ? -11.244 -19.879 -21.244 1.00 36.94 283 LYS A CA 1
ATOM 2330 C C . LYS A 1 283 ? -9.786 -19.429 -21.040 1.00 36.94 283 LYS A C 1
ATOM 2332 O O . LYS A 1 283 ? -9.253 -18.772 -21.927 1.00 36.94 283 LYS A O 1
ATOM 2337 N N . ASN A 1 284 ? -9.104 -19.635 -19.919 1.00 36.31 284 ASN A N 1
ATOM 2338 C CA . ASN A 1 284 ? -9.330 -20.434 -18.714 1.00 36.31 284 ASN A CA 1
ATOM 2339 C C . ASN A 1 284 ? -9.004 -19.597 -17.473 1.00 36.31 284 ASN A C 1
ATOM 2341 O O . ASN A 1 284 ? -8.240 -18.619 -17.627 1.00 36.31 284 ASN A O 1
#

Sequence (284 aa):
HSPLKILHQLLEDPKISFVGISNWPLDAAKMNRVIMHQIPPMTTEELTKTALKMMEHYQENLKLCGEELKNEWLKSEIENIAKVYDQVIRTPNAFEPMKKKNFFGARDFYSLVRYQLQSPSYNLSLEGFMRNFGGIPREDLLRNLGDIFYNVLAFSKEEVYKKMSKFTPMYCVQRNLLDTRTNNSKLLGDNYIVSRHCMVISELEHSWQVLLENGILKYDDVFLFKSEFAHDQTSSISDYEHLNKVINCMDTGKRVILYNLDSIYESLYDMLNQRYQKKPSGKN

Secondary structure (DSSP, 8-state):
--HHHHHHHHTTS-SS------SSPPPHHHHTTS-----PPPPHHHHHHHHHHHHHHHHHHHHHTT-----TTHHHHHHHHHHHHHHHHHSTTTT-GGG-TT-S-HHHHHHHHHHHHH-TT-S--HHHHHHHS-SS-HHHHHHHHHHHHHHHH---HHHHHHHHTTS-HHHHHHHHHHGGG-TT-S-SSS---SSPPP----S-TTHHHHHHHTTSS-TTSEEEE----TTTTT-THHHHHHHHHHHHHHHHT--EEEES-GGGTGGGHHHHTT-----SS---

Foldseek 3Di:
DPPVVVVLVCLVDPPDDDDDDDPDDDDPSNPVSDDDDDDDADDLVRQLVVLVVVLVVLQVLLVVLVHHDPDPCLSVLSSLLSQLVVLLLPPPPLLQPPVNRCPDDVVLSVLLSLLLSPDPVNHNDLLSVCLSSDDHDPVSSLVSSLVSCCVRVVDHSVVSSVRNVVCDPLNSLLVQLVLLDPCVPSGPPDPSSSHADDDDDDPDLVVVVVCVVVVSDDPQAAEQDDDPDPVSVVDCVSLVVVVVVVVVCVVVVGHYDYHPPPVCCVVCVVVSVVDDDDDPPDDD

pLDDT: mean 84.9, std 12.55, range [36.31, 97.69]

Organism: Reticulomyxa filosa (NCBI:txid46433)